Protein AF-A0A943K9J9-F1 (afdb_monomer)

Mean predicted aligned error: 15.75 Å

Structure (mmCIF, N/CA/C/O backbone):
data_AF-A0A943K9J9-F1
#
_entry.id   AF-A0A943K9J9-F1
#
loop_
_atom_site.group_PDB
_atom_site.id
_atom_site.type_symbol
_atom_site.label_atom_id
_atom_site.label_alt_id
_atom_site.label_comp_id
_atom_site.label_asym_id
_atom_site.label_entity_id
_atom_site.label_seq_id
_atom_site.pdbx_PDB_ins_code
_atom_site.Cartn_x
_atom_site.Cartn_y
_atom_site.Cartn_z
_atom_site.occupancy
_atom_site.B_iso_or_equiv
_atom_site.auth_seq_id
_atom_site.auth_comp_id
_atom_site.auth_asym_id
_atom_site.auth_atom_id
_atom_site.pdbx_PDB_model_num
ATOM 1 N N . MET A 1 1 ? 1.179 -3.180 0.879 1.00 75.75 1 MET A N 1
ATOM 2 C CA . MET A 1 1 ? 0.298 -2.468 -0.077 1.00 75.75 1 MET A CA 1
ATOM 3 C C . MET A 1 1 ? 0.636 -0.977 -0.173 1.00 75.75 1 MET A C 1
ATOM 5 O O . MET A 1 1 ? 1.083 -0.549 -1.225 1.00 75.75 1 MET A O 1
ATOM 9 N N . THR A 1 2 ? 0.522 -0.192 0.908 1.00 83.00 2 THR A N 1
ATOM 10 C CA . THR A 1 2 ? 0.756 1.272 0.899 1.00 83.00 2 THR A CA 1
ATOM 11 C C . THR A 1 2 ? 2.079 1.699 0.256 1.00 83.00 2 THR A C 1
ATOM 13 O O . THR A 1 2 ? 2.080 2.611 -0.561 1.00 83.00 2 THR A O 1
ATOM 16 N N . ILE A 1 3 ? 3.178 1.000 0.560 1.00 86.75 3 ILE A N 1
ATOM 17 C CA . ILE A 1 3 ? 4.502 1.283 -0.018 1.00 86.75 3 ILE A CA 1
ATOM 18 C C . ILE A 1 3 ? 4.473 1.179 -1.552 1.00 86.75 3 ILE A C 1
ATOM 20 O O . ILE A 1 3 ? 4.887 2.117 -2.223 1.00 86.75 3 ILE A O 1
ATOM 24 N N . TYR A 1 4 ? 3.936 0.082 -2.103 1.00 89.38 4 TYR A N 1
ATOM 25 C CA . TYR A 1 4 ? 3.861 -0.132 -3.553 1.00 89.38 4 TYR A CA 1
ATOM 26 C C . TYR A 1 4 ? 2.972 0.906 -4.245 1.00 89.38 4 TYR A C 1
ATOM 28 O O . TYR A 1 4 ? 3.375 1.452 -5.261 1.00 89.38 4 TYR A O 1
ATOM 36 N N . ARG A 1 5 ? 1.811 1.262 -3.672 1.00 87.88 5 ARG A N 1
ATOM 37 C CA . ARG A 1 5 ? 0.938 2.292 -4.273 1.00 87.88 5 ARG A CA 1
ATOM 38 C C . ARG A 1 5 ? 1.605 3.653 -4.336 1.00 87.88 5 ARG A C 1
ATOM 40 O O . ARG A 1 5 ? 1.434 4.361 -5.319 1.00 87.88 5 ARG A O 1
ATOM 47 N N . ILE A 1 6 ? 2.323 4.036 -3.280 1.00 89.38 6 ILE A N 1
ATOM 48 C CA . ILE A 1 6 ? 3.032 5.319 -3.251 1.00 89.38 6 ILE A CA 1
ATOM 49 C C . ILE A 1 6 ? 4.174 5.297 -4.260 1.00 89.38 6 ILE A C 1
ATOM 51 O O . ILE A 1 6 ? 4.313 6.254 -5.014 1.00 89.38 6 ILE A O 1
ATOM 55 N N . PHE A 1 7 ? 4.934 4.202 -4.307 1.00 92.69 7 PHE A N 1
ATOM 56 C CA . PHE A 1 7 ? 5.972 3.996 -5.309 1.00 92.69 7 PHE A CA 1
ATOM 57 C C . PHE A 1 7 ? 5.405 4.145 -6.731 1.00 92.69 7 PHE A C 1
ATOM 59 O O . PHE A 1 7 ? 5.846 5.021 -7.469 1.00 92.69 7 PHE A O 1
ATOM 66 N N . ASP A 1 8 ? 4.372 3.377 -7.074 1.00 91.06 8 ASP A N 1
ATOM 67 C CA . ASP A 1 8 ? 3.734 3.385 -8.394 1.00 91.06 8 ASP A CA 1
ATOM 68 C C . ASP A 1 8 ? 3.115 4.752 -8.739 1.00 91.06 8 ASP A C 1
ATOM 70 O O . ASP A 1 8 ? 3.326 5.291 -9.827 1.00 91.06 8 ASP A O 1
ATOM 74 N N . SER A 1 9 ? 2.449 5.399 -7.776 1.00 90.44 9 SER A N 1
ATOM 75 C CA . SER A 1 9 ? 1.909 6.757 -7.951 1.00 90.44 9 SER A CA 1
ATOM 76 C C . SER A 1 9 ? 3.014 7.777 -8.223 1.00 90.44 9 SER A C 1
ATOM 78 O O . SER A 1 9 ? 2.835 8.677 -9.043 1.00 90.44 9 SER A O 1
ATOM 80 N N . PHE A 1 10 ? 4.165 7.644 -7.559 1.00 91.12 10 PHE A N 1
ATOM 81 C CA . PHE A 1 10 ? 5.312 8.525 -7.760 1.00 91.12 10 PHE A CA 1
ATOM 82 C C . PHE A 1 10 ? 5.906 8.350 -9.162 1.00 91.12 10 PHE A C 1
ATOM 84 O O . PHE A 1 10 ? 6.151 9.341 -9.854 1.00 91.12 10 PHE A O 1
ATOM 91 N N . ILE A 1 11 ? 6.084 7.102 -9.611 1.00 92.94 11 ILE A N 1
ATOM 92 C CA . ILE A 1 11 ? 6.565 6.781 -10.964 1.00 92.94 11 ILE A CA 1
ATOM 93 C C . ILE A 1 11 ? 5.574 7.272 -12.028 1.00 92.94 11 ILE A C 1
ATOM 95 O O . ILE A 1 11 ? 5.970 7.917 -13.005 1.00 92.94 11 ILE A O 1
ATOM 99 N N . THR A 1 12 ? 4.278 7.050 -11.817 1.00 91.31 12 THR A N 1
ATOM 100 C CA . THR A 1 12 ? 3.208 7.500 -12.718 1.00 91.31 12 THR A CA 1
ATOM 101 C C . THR A 1 12 ? 3.153 9.023 -12.813 1.00 91.31 12 THR A C 1
ATOM 103 O O . THR A 1 12 ? 3.119 9.581 -13.909 1.00 91.31 12 THR A O 1
ATOM 106 N N . MET A 1 13 ? 3.214 9.729 -11.681 1.00 92.19 13 MET A N 1
ATOM 107 C CA . MET A 1 13 ? 3.242 11.192 -11.669 1.00 92.19 13 MET A CA 1
ATOM 108 C C . MET A 1 13 ? 4.494 11.724 -12.374 1.00 92.19 13 MET A C 1
ATOM 110 O O . MET A 1 13 ? 4.402 12.641 -13.190 1.00 92.19 13 MET A O 1
ATOM 114 N N . TYR A 1 14 ? 5.660 11.129 -12.115 1.00 93.19 14 TYR A N 1
ATOM 115 C CA . TYR A 1 14 ? 6.907 11.530 -12.761 1.00 93.19 14 TYR A CA 1
ATOM 116 C C . TYR A 1 14 ? 6.834 11.371 -14.285 1.00 93.19 14 TYR A C 1
ATOM 118 O O . TYR A 1 14 ? 7.096 12.324 -15.021 1.00 93.19 14 TYR A O 1
ATOM 126 N N . THR A 1 15 ? 6.405 10.206 -14.769 1.00 91.44 15 THR A N 1
ATOM 127 C CA . THR A 1 15 ? 6.255 9.934 -16.211 1.00 91.44 15 THR A CA 1
ATOM 128 C C . THR A 1 15 ? 5.214 10.839 -16.869 1.00 91.44 15 THR A C 1
ATOM 130 O O . THR A 1 15 ? 5.431 11.309 -17.988 1.00 91.44 15 THR A O 1
ATOM 133 N N . TYR A 1 16 ? 4.138 11.185 -16.156 1.00 90.38 16 TYR A N 1
ATOM 134 C CA . TYR A 1 16 ? 3.162 12.173 -16.615 1.00 90.38 16 TYR A CA 1
ATOM 135 C C . TYR A 1 16 ? 3.779 13.570 -16.760 1.00 90.38 16 TYR A C 1
ATOM 137 O O . TYR A 1 16 ? 3.665 14.189 -17.816 1.00 90.38 16 TYR A O 1
ATOM 145 N N . THR A 1 17 ? 4.516 14.047 -15.749 1.00 91.75 17 THR A N 1
ATOM 146 C CA . THR A 1 17 ? 5.180 15.367 -15.806 1.00 91.75 17 THR A CA 1
ATOM 147 C C . THR A 1 17 ? 6.258 15.461 -16.885 1.00 91.75 17 THR A C 1
ATOM 149 O O . THR A 1 17 ? 6.549 16.551 -17.373 1.00 91.75 17 THR A O 1
ATOM 152 N N . LYS A 1 18 ? 6.844 14.328 -17.283 1.00 91.00 18 LYS A N 1
ATOM 153 C CA . LYS A 1 18 ? 7.809 14.239 -18.386 1.00 91.00 18 LYS A CA 1
ATOM 154 C C . LYS A 1 18 ? 7.159 14.051 -19.758 1.00 91.00 18 LYS A C 1
ATOM 156 O O . LYS A 1 18 ? 7.876 13.989 -20.751 1.00 91.00 18 LYS A O 1
ATOM 161 N N . GLY A 1 19 ? 5.829 13.988 -19.831 1.00 85.94 19 GLY A N 1
ATOM 162 C CA . GLY A 1 19 ? 5.096 13.849 -21.088 1.00 85.94 19 GLY A CA 1
ATOM 163 C C . GLY A 1 19 ? 5.251 12.480 -21.754 1.00 85.94 19 GLY A C 1
ATOM 164 O O . GLY A 1 19 ? 4.950 12.359 -22.940 1.00 85.94 19 GLY A O 1
ATOM 165 N N . CYS A 1 20 ? 5.686 11.447 -21.020 1.00 86.94 20 CYS A N 1
ATOM 166 C CA . CYS A 1 20 ? 5.937 10.108 -21.570 1.00 86.94 20 CYS A CA 1
ATOM 167 C C . CYS A 1 20 ? 4.693 9.491 -22.217 1.00 86.94 20 CYS A C 1
ATOM 169 O O . CYS A 1 20 ? 4.796 8.796 -23.221 1.00 86.94 20 CYS A O 1
ATOM 171 N N . TYR A 1 21 ? 3.505 9.786 -21.685 1.00 82.69 21 TYR A N 1
ATOM 172 C CA . TYR A 1 21 ? 2.238 9.306 -22.241 1.00 82.69 21 TYR A CA 1
ATOM 173 C C . TYR A 1 21 ? 1.863 9.967 -23.576 1.00 82.69 21 TYR A C 1
ATOM 175 O O . TYR A 1 21 ? 1.128 9.368 -24.353 1.00 82.69 21 TYR A O 1
ATOM 183 N N . ASN A 1 22 ? 2.393 11.160 -23.870 1.00 82.94 22 ASN A N 1
ATOM 184 C CA . ASN A 1 22 ? 2.172 11.843 -25.149 1.00 82.94 22 ASN A CA 1
ATOM 185 C C . ASN A 1 22 ? 3.160 11.369 -26.222 1.00 82.94 22 ASN A C 1
ATOM 187 O O . ASN A 1 22 ? 2.825 11.337 -27.401 1.00 82.94 22 ASN A O 1
ATOM 191 N N . THR A 1 23 ? 4.387 11.029 -25.820 1.00 81.44 23 THR A N 1
ATOM 192 C CA . THR A 1 23 ? 5.465 10.623 -26.735 1.00 81.44 23 THR A CA 1
ATOM 193 C C . THR A 1 23 ? 5.587 9.109 -26.890 1.00 81.44 23 THR A C 1
ATOM 195 O O . THR A 1 23 ? 6.271 8.643 -27.797 1.00 81.44 23 THR A O 1
ATOM 198 N N . GLY A 1 24 ? 4.982 8.332 -25.987 1.00 81.56 24 GLY A N 1
ATOM 199 C CA . GLY A 1 24 ? 5.174 6.885 -25.900 1.00 81.56 24 GLY A CA 1
ATOM 200 C C . GLY A 1 24 ? 6.587 6.470 -25.470 1.00 81.56 24 GLY A C 1
ATOM 201 O O . GLY A 1 24 ? 6.912 5.282 -25.502 1.00 81.56 24 GLY A O 1
ATOM 202 N N . ASN A 1 25 ? 7.436 7.426 -25.078 1.00 81.31 25 ASN A N 1
ATOM 203 C CA . ASN A 1 25 ? 8.828 7.185 -24.724 1.00 81.31 25 ASN A CA 1
ATOM 204 C C . ASN A 1 25 ? 9.043 7.360 -23.213 1.00 81.31 25 ASN A C 1
ATOM 206 O O . ASN A 1 25 ? 8.880 8.458 -22.672 1.00 81.31 25 ASN A O 1
ATOM 210 N N . PHE A 1 26 ? 9.439 6.276 -22.543 1.00 90.06 26 PHE A N 1
ATOM 211 C CA . PHE A 1 26 ? 9.687 6.233 -21.101 1.00 90.06 26 PHE A CA 1
ATOM 212 C C . PHE A 1 26 ? 11.183 6.119 -20.767 1.00 90.06 26 PHE A C 1
ATOM 214 O O . PHE A 1 26 ? 11.544 5.702 -19.670 1.00 90.06 26 PHE A O 1
ATOM 221 N N . GLU A 1 27 ? 12.071 6.550 -21.669 1.00 89.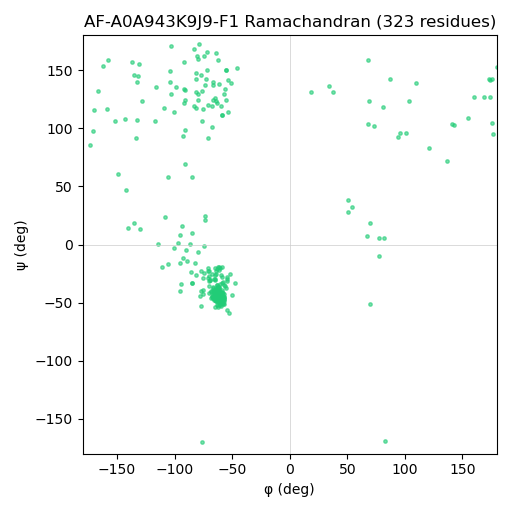31 27 GLU A N 1
ATOM 222 C CA . GLU A 1 27 ? 13.528 6.613 -21.449 1.00 89.31 27 GLU A CA 1
ATOM 223 C C . GLU A 1 27 ? 13.928 7.365 -20.166 1.00 89.31 27 GLU A C 1
ATOM 225 O O . GLU A 1 27 ? 14.953 7.058 -19.571 1.00 89.31 27 GLU A O 1
ATOM 230 N N . VAL A 1 28 ? 13.096 8.286 -19.662 1.00 89.56 28 VAL A N 1
ATOM 231 C CA . VAL A 1 28 ? 13.329 8.989 -18.381 1.00 89.56 28 VAL A CA 1
ATOM 232 C C . VAL A 1 28 ? 13.357 8.069 -17.152 1.00 89.56 28 VAL A C 1
ATOM 234 O O . VAL A 1 28 ? 13.841 8.478 -16.092 1.00 89.56 28 VAL A O 1
ATOM 237 N N . LEU A 1 29 ? 12.803 6.860 -17.273 1.00 92.62 29 LEU A N 1
ATOM 238 C CA . LEU A 1 29 ? 12.867 5.816 -16.251 1.00 92.62 29 LEU A CA 1
ATOM 239 C C . LEU A 1 29 ? 14.194 5.061 -16.296 1.00 92.62 29 LEU A C 1
ATOM 241 O O . LEU A 1 29 ? 14.631 4.523 -15.278 1.00 92.62 29 LEU A O 1
ATOM 245 N N . HIS A 1 30 ? 14.841 5.030 -17.461 1.00 93.44 30 HIS A N 1
ATOM 246 C CA . HIS A 1 30 ? 16.014 4.210 -17.665 1.00 93.44 30 HIS A CA 1
ATOM 247 C C . HIS A 1 30 ? 17.175 4.670 -16.784 1.00 93.44 30 HIS A C 1
ATOM 249 O O . HIS A 1 30 ? 17.544 5.845 -16.781 1.00 93.44 30 HIS A O 1
ATOM 255 N N . ASN A 1 31 ? 17.728 3.734 -16.011 1.00 90.69 31 ASN A N 1
ATOM 256 C CA . ASN A 1 31 ? 18.872 3.949 -15.123 1.00 90.69 31 ASN A CA 1
ATOM 257 C C . ASN A 1 31 ? 18.730 5.167 -14.171 1.00 90.69 31 ASN A C 1
ATOM 259 O O . ASN A 1 31 ? 19.709 5.781 -13.739 1.00 90.69 31 ASN A O 1
ATOM 263 N N . ASN A 1 32 ? 17.495 5.539 -13.813 1.00 93.38 32 ASN A N 1
ATOM 264 C CA . ASN A 1 32 ? 17.222 6.718 -12.993 1.00 93.38 32 ASN A CA 1
ATOM 265 C C . ASN A 1 32 ? 17.199 6.380 -11.494 1.00 93.38 32 ASN A C 1
ATOM 267 O O . ASN A 1 32 ? 16.161 6.411 -10.830 1.00 93.38 32 ASN A O 1
ATOM 271 N N . ALA A 1 33 ? 18.367 6.060 -10.932 1.00 91.75 33 ALA A N 1
ATOM 272 C CA . ALA A 1 33 ? 18.486 5.622 -9.537 1.00 91.75 33 ALA A CA 1
ATOM 273 C C . ALA A 1 33 ? 17.916 6.634 -8.522 1.00 91.75 33 ALA A C 1
ATOM 275 O O . ALA A 1 33 ? 17.331 6.241 -7.513 1.00 91.75 33 ALA A O 1
ATOM 276 N N . LYS A 1 34 ? 18.041 7.941 -8.796 1.00 93.19 34 LYS A N 1
ATOM 277 C CA . LYS A 1 34 ? 17.522 9.006 -7.919 1.00 93.19 34 LYS A CA 1
ATOM 278 C C . LYS A 1 34 ? 15.995 8.982 -7.836 1.00 93.19 34 LYS A C 1
ATOM 280 O O . LYS A 1 34 ? 15.455 9.137 -6.743 1.00 93.19 34 LYS A O 1
ATOM 285 N N . LEU A 1 35 ? 15.317 8.766 -8.967 1.00 94.19 35 LEU A N 1
ATOM 286 C CA . LEU A 1 35 ? 13.860 8.638 -9.027 1.00 94.19 35 LEU A CA 1
ATOM 287 C C . LEU A 1 35 ? 13.379 7.461 -8.175 1.00 94.19 35 LEU A C 1
ATOM 289 O O . LEU A 1 35 ? 12.528 7.640 -7.306 1.00 94.19 35 LEU A O 1
ATOM 293 N N . TYR A 1 36 ? 13.956 6.278 -8.387 1.00 94.19 36 TYR A N 1
ATOM 294 C CA . TYR A 1 36 ? 13.552 5.076 -7.658 1.00 94.19 36 TYR A CA 1
ATOM 295 C C . TYR A 1 36 ? 13.868 5.162 -6.167 1.00 94.19 36 TYR A C 1
ATOM 297 O O . TYR A 1 36 ? 13.030 4.791 -5.347 1.00 94.19 36 TYR A O 1
ATOM 305 N N . ALA A 1 37 ? 15.027 5.715 -5.796 1.00 94.06 37 ALA A N 1
ATOM 306 C CA . ALA A 1 37 ? 15.357 5.959 -4.396 1.00 94.06 37 ALA A CA 1
ATOM 307 C C . ALA A 1 37 ? 14.336 6.901 -3.737 1.00 94.06 37 ALA A C 1
ATOM 309 O O . ALA A 1 37 ? 13.832 6.594 -2.659 1.00 94.06 37 ALA A O 1
ATOM 310 N N . ALA A 1 38 ? 13.967 8.006 -4.395 1.00 93.94 38 ALA A N 1
ATOM 311 C CA . ALA A 1 38 ? 12.948 8.923 -3.886 1.00 93.94 38 ALA A CA 1
ATOM 312 C C . ALA A 1 38 ? 11.563 8.256 -3.763 1.00 93.94 38 ALA A C 1
ATOM 314 O O . ALA A 1 38 ? 10.878 8.434 -2.751 1.00 93.94 38 ALA A O 1
ATOM 315 N N . ALA A 1 39 ? 11.164 7.446 -4.748 1.00 94.44 39 ALA A N 1
ATOM 316 C CA . ALA A 1 39 ? 9.896 6.715 -4.736 1.00 94.44 39 ALA A CA 1
ATOM 317 C C . ALA A 1 39 ? 9.832 5.679 -3.595 1.00 94.44 39 ALA A C 1
ATOM 319 O O . ALA A 1 39 ? 8.843 5.610 -2.866 1.00 94.44 39 ALA A O 1
ATOM 320 N N . VAL A 1 40 ? 10.907 4.914 -3.375 1.00 94.19 40 VAL A N 1
ATOM 321 C CA . VAL A 1 40 ? 10.976 3.935 -2.277 1.00 94.19 40 VAL A CA 1
ATOM 322 C C . VAL A 1 40 ? 11.022 4.631 -0.917 1.00 94.19 40 VAL A C 1
ATOM 324 O O . VAL A 1 40 ? 10.264 4.262 -0.020 1.00 94.19 40 VAL A O 1
ATOM 327 N N . LEU A 1 41 ? 11.860 5.661 -0.756 1.00 93.75 41 LEU A N 1
ATOM 328 C CA . LEU A 1 41 ? 11.987 6.395 0.508 1.00 93.75 41 LEU A CA 1
ATOM 329 C C . LEU A 1 41 ? 10.683 7.093 0.900 1.00 93.75 41 LEU A C 1
ATOM 331 O O . LEU A 1 41 ? 10.304 7.058 2.069 1.00 93.75 41 LEU A O 1
ATOM 335 N N . SER A 1 42 ? 9.967 7.684 -0.061 1.00 91.62 42 SER A N 1
ATOM 336 C CA . SER A 1 42 ? 8.651 8.279 0.199 1.00 91.62 42 SER A CA 1
ATOM 337 C C . SER A 1 42 ? 7.615 7.221 0.588 1.00 91.62 42 SER A C 1
ATOM 339 O O . SER A 1 42 ? 6.912 7.402 1.584 1.00 91.62 42 SER A O 1
ATOM 341 N N . GLY A 1 43 ? 7.568 6.086 -0.117 1.00 91.50 43 GLY A N 1
ATOM 342 C CA . GLY A 1 43 ? 6.677 4.972 0.217 1.00 91.50 43 GLY A CA 1
ATOM 343 C C . GLY A 1 43 ? 6.915 4.411 1.620 1.00 91.50 43 GLY A C 1
ATOM 344 O O . GLY A 1 43 ? 5.968 4.269 2.397 1.00 91.50 43 GLY A O 1
ATOM 345 N N . VAL A 1 44 ? 8.175 4.139 1.970 1.00 92.31 44 VAL A N 1
ATOM 346 C CA . VAL A 1 44 ? 8.568 3.640 3.299 1.00 92.31 44 VAL A CA 1
ATOM 347 C C . VAL A 1 44 ? 8.321 4.693 4.381 1.00 92.31 44 VAL A C 1
ATOM 349 O O . VAL A 1 44 ? 7.782 4.359 5.434 1.00 92.31 44 VAL A O 1
ATOM 352 N N . GLY A 1 45 ? 8.661 5.959 4.125 1.00 92.50 45 GLY A N 1
ATOM 353 C CA . GLY A 1 45 ? 8.488 7.052 5.083 1.00 92.50 45 GLY A CA 1
ATOM 354 C C . GLY A 1 45 ? 7.023 7.296 5.442 1.00 92.50 45 GLY A C 1
ATOM 355 O O . GLY A 1 45 ? 6.673 7.334 6.622 1.00 92.50 45 GLY A O 1
ATOM 356 N N . VAL A 1 46 ? 6.144 7.390 4.439 1.00 92.25 46 VAL A N 1
ATOM 357 C CA . VAL A 1 46 ? 4.699 7.541 4.672 1.00 92.25 46 VAL A CA 1
ATOM 358 C C . VAL A 1 46 ? 4.140 6.315 5.387 1.00 92.25 46 VAL A C 1
ATOM 360 O O . VAL A 1 46 ? 3.396 6.468 6.353 1.00 92.25 46 VAL A O 1
ATOM 363 N N . TRP A 1 47 ? 4.516 5.104 4.966 1.00 91.88 47 TRP A N 1
ATOM 364 C CA . TRP A 1 47 ? 4.081 3.882 5.642 1.00 91.88 47 TRP A CA 1
ATOM 365 C C . TRP A 1 47 ? 4.487 3.872 7.122 1.00 91.88 47 TRP A C 1
ATOM 367 O O . TRP A 1 47 ? 3.628 3.662 7.973 1.00 91.88 47 TRP A O 1
ATOM 377 N N . ALA A 1 48 ? 5.741 4.195 7.444 1.00 92.88 48 ALA A N 1
ATOM 378 C CA . ALA A 1 48 ? 6.223 4.238 8.823 1.00 92.88 48 ALA A CA 1
ATOM 379 C C . ALA A 1 48 ? 5.449 5.251 9.685 1.00 92.88 48 ALA A C 1
ATOM 381 O O . ALA A 1 48 ? 5.068 4.939 10.812 1.00 92.88 48 ALA A O 1
ATOM 382 N N . ILE A 1 49 ? 5.153 6.444 9.152 1.00 94.31 49 ILE A N 1
ATOM 383 C CA . ILE A 1 49 ? 4.339 7.452 9.853 1.00 94.31 49 ILE A CA 1
ATOM 384 C C . ILE A 1 49 ? 2.936 6.905 10.149 1.00 94.31 49 ILE A C 1
ATOM 386 O O . ILE A 1 49 ? 2.434 7.054 11.265 1.00 94.31 49 ILE A O 1
ATOM 390 N N . LEU A 1 50 ? 2.302 6.260 9.169 1.00 93.88 50 LEU A N 1
ATOM 391 C CA . LEU A 1 50 ? 0.966 5.687 9.328 1.00 93.88 50 LEU A CA 1
ATOM 392 C C . LEU A 1 50 ? 0.949 4.532 10.340 1.00 93.88 50 LEU A C 1
ATOM 394 O O . LEU A 1 50 ? 0.030 4.462 11.157 1.00 93.88 50 LEU A O 1
ATOM 398 N N . GLU A 1 51 ? 1.967 3.671 10.335 1.00 92.88 51 GLU A N 1
ATOM 399 C CA . GLU A 1 51 ? 2.122 2.592 11.318 1.00 92.88 51 GLU A CA 1
ATOM 400 C C . GLU A 1 51 ? 2.307 3.138 12.739 1.00 92.88 51 GLU A C 1
ATOM 402 O O . GLU A 1 51 ? 1.701 2.631 13.683 1.00 92.88 51 GLU A O 1
ATOM 407 N N . LEU A 1 52 ? 3.070 4.225 12.904 1.00 94.31 52 LEU A N 1
ATOM 408 C CA . LEU A 1 52 ? 3.213 4.891 14.200 1.00 94.31 52 LEU A CA 1
ATOM 409 C C . LEU A 1 52 ? 1.886 5.488 14.679 1.00 94.31 52 LEU A C 1
ATOM 411 O O . LEU A 1 52 ? 1.505 5.278 15.831 1.00 94.31 52 LEU A O 1
ATOM 415 N N . LEU A 1 53 ? 1.155 6.195 13.811 1.00 95.00 53 LEU A N 1
ATOM 416 C CA . LEU A 1 53 ? -0.168 6.737 14.148 1.00 95.00 53 LEU A CA 1
ATOM 417 C C . LEU A 1 53 ? -1.133 5.627 14.575 1.00 95.00 53 LEU A C 1
ATOM 419 O O . LEU A 1 53 ? -1.802 5.751 15.606 1.00 95.00 53 LEU A O 1
ATOM 423 N N . LEU A 1 54 ? -1.161 4.524 13.824 1.00 94.31 54 LEU A N 1
ATOM 424 C CA . LEU A 1 54 ? -1.970 3.359 14.158 1.00 94.31 54 LEU A CA 1
ATOM 425 C C . LEU A 1 54 ? -1.564 2.765 15.508 1.00 94.31 54 LEU A C 1
ATOM 427 O O . LEU A 1 54 ? -2.426 2.553 16.363 1.00 94.31 54 LEU A O 1
ATOM 431 N N . GLY A 1 55 ? -0.265 2.549 15.719 1.00 92.88 55 GLY A N 1
ATOM 432 C CA . GLY A 1 55 ? 0.269 1.964 16.942 1.00 92.88 55 GLY A CA 1
ATOM 433 C C . GLY A 1 55 ? -0.041 2.801 18.175 1.00 92.88 55 GLY A C 1
ATOM 434 O O . GLY A 1 55 ? -0.601 2.283 19.143 1.00 92.88 55 GLY A O 1
ATOM 435 N N . PHE A 1 56 ? 0.194 4.116 18.124 1.00 94.38 56 PHE A N 1
ATOM 436 C CA . PHE A 1 56 ? -0.183 5.019 19.215 1.00 94.38 56 PHE A CA 1
ATOM 437 C C . PHE A 1 56 ? -1.699 5.056 19.448 1.00 94.38 56 PHE A C 1
ATOM 439 O O . PHE A 1 56 ? -2.146 5.106 20.599 1.00 94.38 56 PHE A O 1
ATOM 446 N N . GLY A 1 57 ? -2.498 5.019 18.377 1.00 92.88 57 GLY A N 1
ATOM 447 C CA . GLY A 1 57 ? -3.955 5.006 18.466 1.00 92.88 57 GLY A CA 1
ATOM 448 C C . GLY A 1 57 ? -4.490 3.756 19.166 1.00 92.88 57 GLY A C 1
ATOM 449 O O . GLY A 1 57 ? -5.222 3.862 20.155 1.00 92.88 57 GLY A O 1
ATOM 450 N N . LEU A 1 58 ? -4.066 2.577 18.709 1.00 92.88 58 LEU A N 1
ATOM 451 C CA . LEU A 1 58 ? -4.459 1.289 19.282 1.00 92.88 58 LEU A CA 1
ATOM 452 C C . LEU A 1 58 ? -3.915 1.096 20.702 1.00 92.88 58 LEU A C 1
ATOM 454 O O . LEU A 1 58 ? -4.642 0.608 21.566 1.00 92.88 58 LEU A O 1
ATOM 458 N N . TYR A 1 59 ? -2.681 1.527 20.983 1.00 92.38 59 TYR A N 1
ATOM 459 C CA . TYR A 1 59 ? -2.087 1.440 22.320 1.00 92.38 59 TYR A CA 1
ATOM 460 C C . TYR A 1 59 ? -2.918 2.196 23.367 1.00 92.38 59 TYR A C 1
ATOM 462 O O . TYR A 1 59 ? -3.221 1.673 24.445 1.00 92.38 59 TYR A O 1
ATOM 470 N N . ALA A 1 60 ? -3.341 3.422 23.047 1.00 90.56 60 ALA A N 1
ATOM 471 C CA . ALA A 1 60 ? -4.173 4.225 23.940 1.00 90.56 60 ALA A CA 1
ATOM 472 C C . ALA A 1 60 ? -5.581 3.629 24.134 1.00 90.56 60 ALA A C 1
ATOM 474 O O . ALA A 1 60 ? -6.114 3.666 25.247 1.00 90.56 60 ALA A O 1
ATOM 475 N N . MET A 1 61 ? -6.167 3.040 23.086 1.00 90.06 61 MET A N 1
ATOM 476 C CA . MET A 1 61 ? -7.446 2.322 23.176 1.00 90.06 61 MET A CA 1
ATOM 477 C C . MET A 1 61 ? -7.340 1.068 24.052 1.00 90.06 61 MET A C 1
ATOM 479 O O . MET A 1 61 ? -8.200 0.834 24.904 1.00 90.06 61 MET A O 1
ATOM 483 N N . ALA A 1 62 ? -6.263 0.300 23.893 1.00 87.50 62 ALA A N 1
ATOM 484 C CA . ALA A 1 62 ? -5.986 -0.900 24.673 1.00 87.50 62 ALA A CA 1
ATOM 485 C C . ALA A 1 62 ? -5.745 -0.613 26.153 1.00 87.50 62 ALA A C 1
ATOM 487 O O . ALA A 1 62 ? -6.249 -1.342 27.011 1.00 87.50 62 ALA A O 1
ATOM 488 N N . LYS A 1 63 ? -5.038 0.482 26.467 1.00 87.19 63 LYS A N 1
ATOM 489 C CA . LYS A 1 63 ? -4.816 0.925 27.851 1.00 87.19 63 LYS A CA 1
ATOM 490 C C . LYS A 1 63 ? -6.132 1.117 28.607 1.00 87.19 63 LYS A C 1
ATOM 492 O O . LYS A 1 63 ? -6.211 0.768 29.777 1.00 87.19 63 LYS A O 1
ATOM 497 N N . LYS A 1 64 ? -7.170 1.623 27.940 1.00 84.81 64 LYS A N 1
ATOM 498 C CA . LYS A 1 64 ? -8.494 1.860 28.545 1.00 84.81 64 LYS A CA 1
ATOM 499 C C . LYS A 1 64 ? -9.332 0.604 28.720 1.00 84.81 64 LYS A C 1
ATOM 501 O O . LYS A 1 64 ? -10.240 0.598 29.539 1.00 84.81 64 LYS A O 1
ATOM 506 N N . ARG A 1 65 ? -9.046 -0.435 27.938 1.00 81.56 65 ARG A N 1
ATOM 507 C CA . ARG A 1 65 ? -9.703 -1.741 28.034 1.00 81.56 65 ARG A CA 1
ATOM 508 C C . ARG A 1 65 ? -8.921 -2.741 28.889 1.00 81.56 65 ARG A C 1
ATOM 510 O O . ARG A 1 65 ? -9.283 -3.906 28.908 1.00 81.56 65 ARG A O 1
ATOM 517 N N . ASN A 1 66 ? -7.863 -2.297 29.574 1.00 82.81 66 ASN A N 1
ATOM 518 C CA . ASN A 1 66 ? -7.006 -3.131 30.418 1.00 82.81 66 ASN A CA 1
ATOM 519 C C . ASN A 1 66 ? -6.423 -4.372 29.716 1.00 82.81 66 ASN A C 1
ATOM 521 O O . ASN A 1 66 ? -6.157 -5.375 30.361 1.00 82.81 66 ASN A O 1
ATOM 525 N N . PHE A 1 67 ? -6.148 -4.296 28.409 1.00 82.50 67 PHE A N 1
ATOM 526 C CA . PHE A 1 67 ? -5.418 -5.368 27.720 1.00 82.50 67 PHE A CA 1
ATOM 527 C C . PHE A 1 67 ? -3.976 -5.435 28.243 1.00 82.50 67 PHE A C 1
ATOM 529 O O . PHE A 1 67 ? -3.359 -4.386 28.436 1.00 82.50 67 PHE A O 1
ATOM 536 N N . GLU A 1 68 ? -3.421 -6.630 28.441 1.00 76.06 68 GLU A N 1
ATOM 537 C CA . GLU A 1 68 ? -2.065 -6.815 28.988 1.00 76.06 68 GLU A CA 1
ATOM 538 C C . GLU A 1 68 ? -0.969 -6.545 27.943 1.00 76.06 68 GLU A C 1
ATOM 540 O O . GLU A 1 68 ? -0.104 -5.688 28.132 1.00 76.06 68 GLU A O 1
ATOM 545 N N . LYS A 1 69 ? -1.044 -7.194 26.774 1.00 84.06 69 LYS A N 1
ATOM 546 C CA . LYS A 1 69 ? -0.023 -7.124 25.706 1.00 84.06 69 LYS A CA 1
ATOM 547 C C . LYS A 1 69 ? -0.219 -5.907 24.778 1.00 84.06 69 LYS A C 1
ATOM 549 O O . LYS A 1 69 ? -0.405 -6.039 23.571 1.00 84.06 69 LYS A O 1
ATOM 554 N N . ARG A 1 70 ? -0.205 -4.692 25.344 1.00 85.94 70 ARG A N 1
ATOM 555 C CA . ARG A 1 70 ? -0.503 -3.421 24.627 1.00 85.94 70 ARG A CA 1
ATOM 556 C C . ARG A 1 70 ? 0.519 -3.059 23.551 1.00 85.94 70 ARG A C 1
ATOM 558 O O . ARG A 1 70 ? 0.173 -2.418 22.564 1.00 85.94 70 ARG A O 1
ATOM 565 N N . TYR A 1 71 ? 1.772 -3.464 23.740 1.00 86.50 71 TYR A N 1
ATOM 566 C CA . TYR A 1 71 ? 2.875 -3.163 22.824 1.00 86.50 71 TYR A CA 1
ATOM 567 C C . TYR A 1 71 ? 2.700 -3.808 21.438 1.00 86.50 71 TYR A C 1
ATOM 569 O O . TYR A 1 71 ? 3.265 -3.310 20.468 1.00 86.50 71 TYR A O 1
ATOM 577 N N . MET A 1 72 ? 1.861 -4.849 21.315 1.00 87.19 72 MET A N 1
ATOM 578 C CA . MET A 1 72 ? 1.534 -5.492 20.032 1.00 87.19 72 MET A CA 1
ATOM 579 C C . MET A 1 72 ? 0.917 -4.521 19.013 1.00 87.19 72 MET A C 1
ATOM 581 O O . MET A 1 72 ? 0.973 -4.778 17.815 1.00 87.19 72 MET A O 1
ATOM 585 N N . ALA A 1 73 ? 0.379 -3.385 19.469 1.00 89.19 73 ALA A N 1
ATOM 586 C CA . ALA A 1 73 ? -0.102 -2.307 18.613 1.00 89.19 73 ALA A CA 1
ATOM 587 C C . ALA A 1 73 ? 0.983 -1.698 17.700 1.00 89.19 73 ALA A C 1
ATOM 589 O O . ALA A 1 73 ? 0.644 -1.162 16.650 1.00 89.19 73 ALA A O 1
ATOM 590 N N . PHE A 1 74 ? 2.264 -1.764 18.077 1.00 90.50 74 PHE A N 1
ATOM 591 C CA . PHE A 1 74 ? 3.368 -1.173 17.305 1.00 90.50 74 PHE A CA 1
ATOM 592 C C . PHE A 1 74 ? 4.029 -2.140 16.328 1.00 90.50 74 PHE A C 1
ATOM 594 O O . PHE A 1 74 ? 4.834 -1.713 15.507 1.00 90.50 74 PHE A O 1
ATOM 601 N N . ILE A 1 75 ? 3.722 -3.433 16.424 1.00 90.12 75 ILE A N 1
ATOM 602 C CA . ILE A 1 75 ? 4.296 -4.435 15.535 1.00 90.12 75 ILE A CA 1
ATOM 603 C C . ILE A 1 75 ? 3.492 -4.386 14.230 1.00 90.12 75 ILE A C 1
ATOM 605 O O . ILE A 1 75 ? 2.285 -4.663 14.266 1.00 90.12 75 ILE A O 1
ATOM 609 N N . PRO A 1 76 ? 4.114 -4.040 13.085 1.00 86.56 76 PRO A N 1
ATOM 610 C CA . PRO A 1 76 ? 3.412 -4.030 11.810 1.00 86.56 76 PRO A CA 1
ATOM 611 C C . PRO A 1 76 ? 2.765 -5.385 11.532 1.00 86.56 76 PRO A C 1
ATOM 613 O O . PRO A 1 76 ? 3.264 -6.421 11.978 1.00 86.56 76 PRO A O 1
ATOM 616 N N . PHE A 1 77 ? 1.652 -5.382 10.799 1.00 87.81 77 PHE A N 1
ATOM 617 C CA . PHE A 1 77 ? 0.803 -6.552 10.523 1.00 87.81 77 PHE A CA 1
ATOM 618 C C . PHE A 1 77 ? 0.035 -7.058 11.759 1.00 87.81 77 PHE A C 1
ATOM 620 O O . PHE A 1 77 ? -1.189 -7.203 11.721 1.00 87.81 77 PHE A O 1
ATOM 627 N N . VAL A 1 78 ? 0.724 -7.283 12.881 1.00 87.56 78 VAL A N 1
ATOM 628 C CA . VAL A 1 78 ? 0.124 -7.741 14.148 1.00 87.56 78 VAL A CA 1
ATOM 629 C C . VAL A 1 78 ? -0.831 -6.693 14.718 1.00 87.56 78 VAL A C 1
ATOM 631 O O . VAL A 1 78 ? -1.848 -7.029 15.326 1.00 87.56 78 VAL A O 1
ATOM 634 N N . ASN A 1 79 ? -0.567 -5.416 14.473 1.00 88.69 79 ASN A N 1
ATOM 635 C CA . ASN A 1 79 ? -1.461 -4.333 14.854 1.00 88.69 79 ASN A CA 1
ATOM 636 C C . ASN A 1 79 ? -2.868 -4.435 14.234 1.00 88.69 79 ASN A C 1
ATOM 638 O O . ASN A 1 79 ? -3.831 -4.022 14.877 1.00 88.69 79 ASN A O 1
ATOM 642 N N . MET A 1 80 ? -3.030 -5.059 13.062 1.00 88.06 80 MET A N 1
ATOM 643 C CA . MET A 1 80 ? -4.343 -5.305 12.450 1.00 88.06 80 MET A CA 1
ATOM 644 C C . MET A 1 80 ? -5.095 -6.446 13.131 1.00 88.06 80 MET A C 1
ATOM 646 O O . MET A 1 80 ? -6.298 -6.333 13.385 1.00 88.06 80 MET A O 1
ATOM 650 N N . LEU A 1 81 ? -4.387 -7.513 13.513 1.00 85.50 81 LEU A N 1
ATOM 651 C CA . LEU A 1 81 ? -4.936 -8.547 14.393 1.00 85.50 81 LEU A CA 1
ATOM 652 C C . LEU A 1 81 ? -5.414 -7.920 15.709 1.00 85.50 81 LEU A C 1
ATOM 654 O O . LEU A 1 81 ? -6.514 -8.202 16.189 1.00 85.50 81 LEU A O 1
ATOM 658 N N . TYR A 1 82 ? -4.586 -7.042 16.270 1.00 84.75 82 TYR A N 1
ATOM 659 C CA . TYR A 1 82 ? -4.857 -6.358 17.524 1.00 84.75 82 TYR A CA 1
ATOM 660 C C . TYR A 1 82 ? -6.049 -5.397 17.422 1.00 84.75 82 TYR A C 1
ATOM 662 O O . TYR A 1 82 ? -6.910 -5.395 18.301 1.00 84.75 82 TYR A O 1
ATOM 670 N N . ALA A 1 83 ? -6.164 -4.652 16.319 1.00 85.25 83 ALA A N 1
ATOM 671 C CA . ALA A 1 83 ? -7.328 -3.824 16.008 1.00 85.25 83 ALA A CA 1
ATOM 672 C C . ALA A 1 83 ? -8.614 -4.659 15.924 1.00 85.25 83 ALA A C 1
ATOM 674 O O . ALA A 1 83 ? -9.631 -4.270 16.496 1.00 85.25 83 ALA A O 1
ATOM 675 N N . GLY A 1 84 ? -8.560 -5.835 15.288 1.00 82.44 84 GLY A N 1
ATOM 676 C CA . GLY A 1 84 ? -9.681 -6.778 15.248 1.00 82.44 84 GLY A CA 1
ATOM 677 C C . GLY A 1 84 ? -10.093 -7.276 16.636 1.00 82.44 84 GLY A C 1
ATOM 678 O O . GLY A 1 84 ? -11.279 -7.302 16.952 1.00 82.44 84 GLY A O 1
ATOM 679 N N . ARG A 1 85 ? -9.128 -7.596 17.509 1.00 81.50 85 ARG A N 1
ATOM 680 C CA . ARG A 1 85 ? -9.413 -7.980 18.906 1.00 81.50 85 ARG A CA 1
ATOM 681 C C . ARG A 1 85 ? -10.021 -6.829 19.712 1.00 81.50 85 ARG A C 1
ATOM 683 O O . ARG A 1 85 ? -10.963 -7.045 20.468 1.00 81.50 85 ARG A O 1
ATOM 690 N N . LEU A 1 86 ? -9.524 -5.605 19.526 1.00 81.06 86 LEU A N 1
ATOM 691 C CA . LEU A 1 86 ? -10.082 -4.404 20.156 1.00 81.06 86 LEU A CA 1
ATOM 692 C C . LEU A 1 86 ? -11.479 -4.054 19.634 1.00 81.06 86 LEU A C 1
ATOM 694 O O . LEU A 1 86 ? -12.236 -3.414 20.357 1.00 81.06 86 LEU A O 1
ATOM 698 N N . ALA A 1 87 ? -11.834 -4.463 18.419 1.00 75.50 87 ALA A N 1
ATOM 699 C CA . ALA A 1 87 ? -13.156 -4.234 17.850 1.00 75.50 87 ALA A CA 1
ATOM 700 C C . ALA A 1 87 ? -14.250 -5.142 18.451 1.00 75.50 87 ALA A C 1
ATOM 702 O O . ALA A 1 87 ? -15.412 -4.744 18.473 1.00 75.50 87 ALA A O 1
ATOM 703 N N . GLY A 1 88 ? -13.887 -6.312 18.993 1.00 68.81 88 GLY A N 1
ATOM 704 C CA . GLY A 1 88 ? -14.831 -7.295 19.541 1.00 68.81 88 GLY A CA 1
ATOM 705 C C . GLY A 1 88 ? -15.464 -8.204 18.477 1.00 68.81 88 GLY A C 1
ATOM 706 O O . GLY A 1 88 ? -15.015 -8.246 17.332 1.00 68.81 88 GLY A O 1
ATOM 707 N N . GLU A 1 89 ? -16.494 -8.973 18.854 1.00 62.84 89 GLU A N 1
ATOM 708 C CA . GLU A 1 89 ? -17.158 -9.906 17.932 1.00 62.84 89 GLU A CA 1
ATOM 709 C C . GLU A 1 89 ? -17.894 -9.157 16.811 1.00 62.84 89 GLU A C 1
ATOM 711 O O . GLU A 1 89 ? -18.776 -8.333 17.057 1.00 62.84 89 GLU A O 1
ATOM 716 N N . THR A 1 90 ? -17.566 -9.490 15.561 1.00 58.25 90 THR A N 1
ATOM 717 C CA . THR A 1 90 ? -18.277 -8.983 14.381 1.00 58.25 90 THR A CA 1
ATOM 718 C C . THR A 1 90 ? -19.202 -10.055 13.832 1.00 58.25 90 THR A C 1
ATOM 720 O O . THR A 1 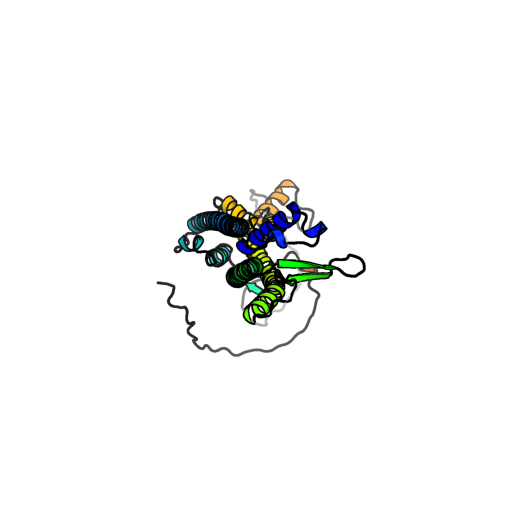90 ? -18.783 -11.194 13.639 1.00 58.25 90 THR A O 1
ATOM 723 N N . ARG A 1 91 ? -20.475 -9.719 13.601 1.00 55.47 91 ARG A N 1
ATOM 724 C CA . ARG A 1 91 ? -21.410 -10.591 12.876 1.00 55.47 91 ARG A CA 1
ATOM 725 C C . ARG A 1 91 ? -21.359 -10.216 11.397 1.00 55.47 91 ARG A C 1
ATOM 727 O O . ARG A 1 91 ? -21.610 -9.061 11.061 1.00 55.47 91 ARG A O 1
ATOM 734 N N . LEU A 1 92 ? -21.033 -11.176 10.539 1.00 48.03 92 LEU A N 1
ATOM 735 C CA . LEU A 1 92 ? -21.007 -11.036 9.084 1.00 48.03 92 LEU A CA 1
ATOM 736 C C . LEU A 1 92 ? -21.829 -12.155 8.469 1.00 48.03 92 LEU A C 1
ATOM 738 O O . LEU A 1 92 ? -21.558 -13.318 8.744 1.00 48.03 92 LEU A O 1
ATOM 742 N N . PHE A 1 93 ? -22.837 -11.806 7.667 1.00 44.69 93 PHE A N 1
ATOM 743 C CA . PHE A 1 93 ? -23.743 -12.782 7.045 1.00 44.69 93 PHE A CA 1
ATOM 744 C C . PHE A 1 93 ? -24.342 -13.788 8.050 1.00 44.69 93 PHE A C 1
ATOM 746 O O . PHE A 1 93 ? -24.438 -14.977 7.776 1.00 44.69 93 PHE A O 1
ATOM 753 N N . GLY A 1 94 ? -24.677 -13.329 9.262 1.00 51.38 94 GLY A N 1
ATOM 754 C CA . GLY A 1 94 ? -25.172 -14.190 10.346 1.00 51.38 94 GLY A CA 1
ATOM 755 C C . GLY A 1 94 ? -24.095 -15.013 11.071 1.00 51.38 94 GLY A C 1
ATOM 756 O O . GLY A 1 94 ? -24.364 -15.554 12.142 1.00 51.38 94 GLY A O 1
ATOM 757 N N . GLN A 1 95 ? -22.856 -15.053 10.572 1.00 51.47 95 GLN A N 1
ATOM 758 C CA . GLN A 1 95 ? -21.753 -15.804 11.167 1.00 51.47 95 GLN A CA 1
ATOM 759 C C . GLN A 1 95 ? -20.846 -14.895 12.014 1.00 51.47 95 GLN A C 1
ATOM 761 O O . GLN A 1 95 ? -20.491 -13.777 11.634 1.00 51.47 95 GLN A O 1
ATOM 766 N N . ARG A 1 96 ? -20.468 -15.361 13.210 1.00 58.81 96 ARG A N 1
ATOM 767 C CA . ARG A 1 96 ? -19.570 -14.621 14.109 1.00 58.81 96 ARG A CA 1
ATOM 768 C C . ARG A 1 96 ? -18.130 -14.735 13.611 1.00 58.81 96 ARG A C 1
ATOM 770 O O . ARG A 1 96 ? -17.492 -15.770 13.781 1.00 58.81 96 ARG A O 1
ATOM 777 N N . MET A 1 97 ? -17.593 -13.659 13.047 1.00 58.84 97 MET A N 1
ATOM 778 C CA . MET A 1 97 ? -16.174 -13.545 12.728 1.00 58.84 97 MET A CA 1
ATOM 779 C C . MET A 1 97 ? -15.437 -12.926 13.915 1.00 58.84 97 MET A C 1
ATOM 781 O O . MET A 1 97 ? -15.418 -11.708 14.104 1.00 58.84 97 MET A O 1
ATOM 785 N N . LYS A 1 98 ? -14.817 -13.787 14.729 1.00 56.19 98 LYS A N 1
ATOM 786 C CA . LYS A 1 98 ? -14.046 -13.367 15.910 1.00 56.19 98 LYS A CA 1
ATOM 787 C C . LYS A 1 98 ? -12.720 -12.677 15.549 1.00 56.19 98 LYS A C 1
ATOM 789 O O . LYS A 1 98 ? -12.186 -11.934 16.367 1.00 56.19 98 LYS A O 1
ATOM 794 N N . HIS A 1 99 ? -12.193 -12.877 14.332 1.00 68.88 99 HIS A N 1
ATOM 795 C CA . HIS A 1 99 ? -10.829 -12.462 13.968 1.00 68.88 99 HIS A CA 1
ATOM 796 C C . HIS A 1 99 ? -10.674 -11.912 12.533 1.00 68.88 99 HIS A C 1
ATOM 798 O O . HIS A 1 99 ? -9.732 -12.272 11.832 1.00 68.88 99 HIS A O 1
ATOM 804 N N . ALA A 1 100 ? -11.551 -11.001 12.085 1.00 76.62 100 ALA A N 1
ATOM 805 C CA . ALA A 1 100 ? -11.435 -10.372 10.753 1.00 76.62 100 ALA A CA 1
ATOM 806 C C . ALA A 1 100 ? -10.057 -9.710 10.499 1.00 76.62 100 ALA A C 1
ATOM 808 O O . ALA A 1 100 ? -9.543 -9.747 9.382 1.00 76.62 100 ALA A O 1
ATOM 809 N N . GLY A 1 101 ? -9.410 -9.200 11.555 1.00 81.88 101 GLY A N 1
ATOM 810 C CA . GLY A 1 101 ? -8.063 -8.621 11.492 1.00 81.88 101 GLY A CA 1
ATOM 811 C C . GLY A 1 101 ? -6.954 -9.590 11.052 1.00 81.88 101 GLY A C 1
ATOM 812 O O . GLY A 1 101 ? -5.939 -9.133 10.532 1.00 81.88 101 GLY A O 1
ATOM 813 N N . VAL A 1 102 ? -7.141 -10.913 11.187 1.00 86.50 102 VAL A N 1
ATOM 814 C CA . VAL A 1 102 ? -6.183 -11.925 10.684 1.00 86.50 102 VAL A CA 1
ATOM 815 C C . VAL A 1 102 ? -6.091 -11.867 9.163 1.00 86.50 102 VAL A C 1
ATOM 817 O O . VAL A 1 102 ? -4.999 -11.914 8.605 1.00 86.50 102 VAL A O 1
ATOM 820 N N . PHE A 1 103 ? -7.228 -11.729 8.484 1.00 88.38 103 PHE A N 1
ATOM 821 C CA . PHE A 1 103 ? -7.257 -11.669 7.025 1.00 88.38 103 PHE A CA 1
ATOM 822 C C . PHE A 1 103 ? -6.655 -10.362 6.507 1.00 88.38 103 PHE A C 1
ATOM 824 O O . PHE A 1 103 ? -5.935 -10.373 5.511 1.00 88.38 103 PHE A O 1
ATOM 831 N N . VAL A 1 104 ? -6.868 -9.253 7.226 1.00 90.06 104 VAL A N 1
ATOM 832 C CA . VAL A 1 104 ? -6.197 -7.974 6.937 1.00 90.06 104 VAL A CA 1
ATOM 833 C C . VAL A 1 104 ? -4.680 -8.129 7.055 1.00 90.06 104 VAL A C 1
ATOM 835 O O . VAL A 1 104 ? -3.953 -7.736 6.144 1.00 90.06 104 VAL A O 1
ATOM 838 N N . MET A 1 105 ? -4.205 -8.747 8.141 1.00 91.19 105 MET A N 1
ATOM 839 C CA . MET A 1 105 ? -2.786 -9.034 8.366 1.00 91.19 105 MET A CA 1
ATOM 840 C C . MET A 1 105 ? -2.198 -9.897 7.240 1.00 91.19 105 MET A C 1
ATOM 842 O O . MET A 1 105 ? -1.180 -9.534 6.653 1.00 91.19 105 MET A O 1
ATOM 846 N N . ALA A 1 106 ? -2.854 -11.010 6.899 1.00 91.50 106 ALA A N 1
ATOM 847 C CA . ALA A 1 106 ? -2.406 -11.910 5.837 1.00 91.50 106 ALA A CA 1
ATOM 848 C C . ALA A 1 106 ? -2.324 -11.194 4.478 1.00 91.50 106 ALA A C 1
ATOM 850 O O . ALA A 1 106 ? -1.303 -11.278 3.794 1.00 91.50 106 ALA A O 1
ATOM 851 N N . ALA A 1 107 ? -3.353 -10.418 4.117 1.00 91.94 107 ALA A N 1
ATOM 852 C CA . ALA A 1 107 ? -3.361 -9.640 2.881 1.00 91.94 107 ALA A CA 1
ATOM 853 C C . ALA A 1 107 ? -2.238 -8.588 2.851 1.00 91.94 107 ALA A C 1
ATOM 855 O O . ALA A 1 107 ? -1.605 -8.390 1.814 1.00 91.94 107 ALA A O 1
ATOM 856 N N . GLN A 1 108 ? -1.932 -7.941 3.982 1.00 91.06 108 GLN A N 1
ATOM 857 C CA . GLN A 1 108 ? -0.813 -6.998 4.062 1.00 91.06 108 GLN A CA 1
ATOM 858 C C . GLN A 1 108 ? 0.543 -7.674 3.860 1.00 91.06 108 GLN A C 1
ATOM 860 O O . GLN A 1 108 ? 1.366 -7.123 3.128 1.00 91.06 108 GLN A O 1
ATOM 865 N N . ILE A 1 109 ? 0.766 -8.842 4.470 1.00 92.38 109 ILE A N 1
ATOM 866 C CA . ILE A 1 109 ? 2.011 -9.608 4.312 1.00 92.38 109 ILE A CA 1
ATOM 867 C C . ILE A 1 109 ? 2.203 -9.978 2.841 1.00 92.38 109 ILE A C 1
ATOM 869 O O . ILE A 1 109 ? 3.238 -9.653 2.259 1.00 92.38 109 ILE A O 1
ATOM 873 N N . ILE A 1 110 ? 1.180 -10.564 2.209 1.00 93.31 110 ILE A N 1
ATOM 874 C CA . ILE A 1 110 ? 1.221 -10.915 0.782 1.00 93.31 110 ILE A CA 1
ATOM 875 C C . ILE A 1 110 ? 1.496 -9.665 -0.061 1.00 93.31 110 ILE A C 1
ATOM 877 O O . ILE A 1 110 ? 2.378 -9.676 -0.915 1.00 93.31 110 ILE A O 1
ATOM 881 N N . ALA A 1 111 ? 0.811 -8.552 0.216 1.00 91.94 111 ALA A N 1
ATOM 882 C CA . ALA A 1 111 ? 1.013 -7.309 -0.520 1.00 91.94 111 ALA A CA 1
ATOM 883 C C . ALA A 1 111 ? 2.417 -6.709 -0.342 1.00 91.94 111 ALA A C 1
ATOM 885 O O . ALA A 1 111 ? 2.878 -5.989 -1.225 1.00 91.94 111 ALA A O 1
ATOM 886 N N . VAL A 1 112 ? 3.081 -6.925 0.797 1.00 91.94 112 VAL A N 1
ATOM 887 C CA . VAL A 1 112 ? 4.469 -6.482 1.011 1.00 91.94 112 VAL A CA 1
ATOM 888 C C . VAL A 1 112 ? 5.443 -7.381 0.260 1.00 91.94 112 VAL A C 1
ATOM 890 O O . VAL A 1 112 ? 6.343 -6.857 -0.385 1.00 91.94 112 VAL A O 1
ATOM 893 N N . LEU A 1 113 ? 5.241 -8.700 0.279 1.00 93.69 113 LEU A N 1
ATOM 894 C CA . LEU A 1 113 ? 6.096 -9.643 -0.445 1.00 93.69 113 LEU A CA 1
ATOM 895 C C . LEU A 1 113 ? 5.995 -9.440 -1.961 1.00 93.69 113 LEU A C 1
ATOM 897 O O . LEU A 1 113 ? 7.003 -9.193 -2.622 1.00 93.69 113 LEU A O 1
ATOM 901 N N . VAL A 1 114 ? 4.772 -9.465 -2.498 1.00 95.25 114 VAL A N 1
ATOM 902 C CA . VAL A 1 114 ? 4.520 -9.280 -3.934 1.00 95.25 114 VAL A CA 1
ATOM 903 C C . VAL A 1 114 ? 4.901 -7.861 -4.353 1.00 95.25 114 VAL A C 1
ATOM 905 O O . VAL A 1 114 ? 5.632 -7.682 -5.322 1.00 95.25 114 VAL A O 1
ATOM 908 N N . GLY A 1 115 ? 4.475 -6.838 -3.607 1.00 94.31 115 GLY A N 1
ATOM 909 C CA . GLY A 1 115 ? 4.787 -5.443 -3.930 1.00 94.31 115 GLY A CA 1
ATOM 910 C C . GLY A 1 115 ? 6.285 -5.141 -3.856 1.00 94.31 115 GLY A C 1
ATOM 911 O O . GLY A 1 115 ? 6.825 -4.511 -4.757 1.00 94.31 115 GLY A O 1
ATOM 912 N N . GLY A 1 116 ? 6.978 -5.641 -2.83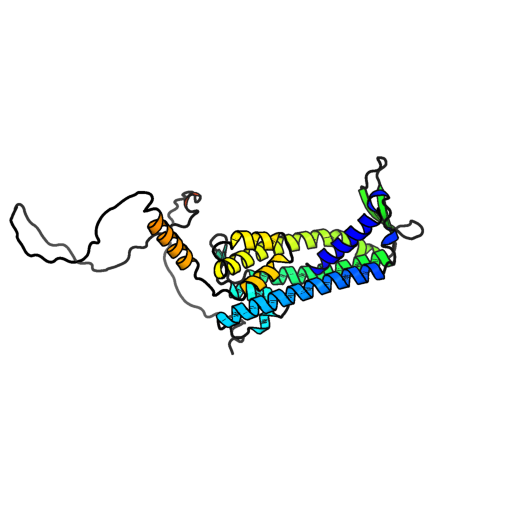0 1.00 94.19 116 GLY A N 1
ATOM 913 C CA . GLY A 1 116 ? 8.423 -5.471 -2.672 1.00 94.19 116 GLY A CA 1
ATOM 914 C C . GLY A 1 116 ? 9.216 -6.129 -3.798 1.00 94.19 116 GLY A C 1
ATOM 915 O O . GLY A 1 116 ? 10.110 -5.501 -4.366 1.00 94.19 116 GLY A O 1
ATOM 916 N N . PHE A 1 117 ? 8.850 -7.354 -4.186 1.00 95.94 117 PHE A N 1
ATOM 917 C CA . PHE A 1 117 ? 9.487 -8.010 -5.328 1.00 95.94 117 PHE A CA 1
ATOM 918 C C . PHE A 1 117 ? 9.132 -7.335 -6.663 1.00 95.94 117 PHE A C 1
ATOM 920 O O . PHE A 1 117 ? 9.972 -7.278 -7.555 1.00 95.94 117 PHE A O 1
ATOM 927 N N . THR A 1 118 ? 7.939 -6.744 -6.788 1.00 95.56 118 THR A N 1
ATOM 928 C CA . THR A 1 118 ? 7.552 -5.949 -7.971 1.00 95.56 118 THR A CA 1
ATOM 929 C C . THR A 1 118 ? 8.410 -4.698 -8.110 1.00 95.56 118 THR A C 1
ATOM 931 O O . THR A 1 118 ? 8.947 -4.463 -9.187 1.00 95.56 118 THR A O 1
ATOM 934 N N . ILE A 1 119 ? 8.645 -3.960 -7.018 1.00 95.12 119 ILE A N 1
ATOM 935 C CA . ILE A 1 119 ? 9.576 -2.819 -7.013 1.00 95.12 119 ILE A CA 1
ATOM 936 C C . ILE A 1 119 ? 10.966 -3.271 -7.465 1.00 95.12 119 ILE A C 1
ATOM 938 O O . ILE A 1 119 ? 11.564 -2.651 -8.339 1.00 95.12 119 ILE A O 1
ATOM 942 N N . PHE A 1 120 ? 11.475 -4.369 -6.900 1.00 95.56 120 PHE A N 1
ATOM 943 C CA . PHE A 1 120 ? 12.765 -4.925 -7.306 1.00 95.56 120 PHE A CA 1
ATOM 944 C C . PHE A 1 120 ? 12.803 -5.265 -8.805 1.00 95.56 120 PHE A C 1
ATOM 946 O O . PHE A 1 120 ? 13.756 -4.891 -9.493 1.00 95.56 120 PHE A O 1
ATOM 953 N N . ALA A 1 121 ? 11.771 -5.939 -9.317 1.00 95.75 121 ALA A N 1
ATOM 954 C CA . ALA A 1 121 ? 11.673 -6.333 -10.716 1.00 95.75 121 ALA A CA 1
ATOM 955 C C . ALA A 1 121 ? 11.629 -5.114 -11.649 1.00 95.75 121 ALA A C 1
ATOM 957 O O . ALA A 1 121 ? 12.406 -5.049 -12.599 1.00 95.75 121 ALA A O 1
ATOM 958 N N . GLU A 1 122 ? 10.787 -4.123 -11.352 1.00 93.44 122 GLU A N 1
ATOM 959 C CA . GLU A 1 122 ? 10.663 -2.896 -12.143 1.00 93.44 122 GLU A CA 1
ATOM 960 C C . GLU A 1 122 ? 11.950 -2.068 -12.127 1.00 93.44 122 GLU A C 1
ATOM 962 O O . GLU A 1 122 ? 12.399 -1.618 -13.180 1.00 93.44 122 GLU A O 1
ATOM 967 N N . VAL A 1 123 ? 12.576 -1.881 -10.961 1.00 94.88 123 VAL A N 1
ATOM 968 C CA . VAL A 1 123 ? 13.853 -1.154 -10.852 1.00 94.88 123 VAL A CA 1
ATOM 969 C C . VAL A 1 123 ? 14.933 -1.867 -11.658 1.00 94.88 123 VAL A C 1
ATOM 971 O O . VAL A 1 123 ? 15.662 -1.226 -12.410 1.00 94.88 123 VAL A O 1
ATOM 974 N N . THR A 1 124 ? 15.013 -3.194 -11.552 1.00 95.06 124 THR A N 1
ATOM 975 C CA . THR A 1 124 ? 15.998 -3.991 -12.293 1.00 95.06 124 THR A CA 1
ATOM 976 C C . THR A 1 124 ? 15.758 -3.912 -13.797 1.00 95.06 124 THR A C 1
ATOM 978 O O . THR A 1 124 ? 16.703 -3.717 -14.559 1.00 95.06 124 THR A O 1
ATOM 981 N N . LEU A 1 125 ? 14.508 -4.024 -14.248 1.00 94.50 125 LEU A N 1
ATOM 982 C CA . LEU A 1 125 ? 14.179 -3.920 -15.668 1.00 94.50 125 LEU A CA 1
ATOM 983 C C . LEU A 1 125 ? 14.484 -2.525 -16.211 1.00 94.50 125 LEU A C 1
ATOM 985 O O . LEU A 1 125 ? 15.165 -2.414 -17.224 1.00 94.50 125 LEU A O 1
ATOM 989 N N . ASN A 1 126 ? 14.071 -1.468 -15.514 1.00 93.75 126 ASN A N 1
ATOM 990 C CA . ASN A 1 126 ? 14.333 -0.093 -15.937 1.00 93.75 126 ASN A CA 1
ATOM 991 C C . ASN A 1 126 ? 15.819 0.295 -15.817 1.00 93.75 126 ASN A C 1
ATOM 993 O O . ASN A 1 126 ? 16.277 1.182 -16.526 1.00 93.75 126 ASN A O 1
ATOM 997 N N . ALA A 1 127 ? 16.612 -0.370 -14.974 1.00 93.19 127 ALA A N 1
ATOM 998 C CA . ALA A 1 127 ? 18.061 -0.165 -14.938 1.00 93.19 127 ALA A CA 1
ATOM 999 C C . ALA A 1 127 ? 18.779 -0.743 -16.170 1.00 93.19 127 ALA A C 1
ATOM 1001 O O . ALA A 1 127 ? 19.825 -0.231 -16.552 1.00 93.19 127 ALA A O 1
ATOM 1002 N N . ASN A 1 128 ? 18.229 -1.795 -16.789 1.00 91.94 128 ASN A N 1
ATOM 1003 C CA . ASN A 1 128 ? 18.891 -2.542 -17.867 1.00 91.94 128 ASN A CA 1
ATOM 1004 C C . ASN A 1 128 ? 18.235 -2.364 -19.246 1.00 91.94 128 ASN A C 1
ATOM 1006 O O . ASN A 1 128 ? 18.863 -2.647 -20.264 1.00 91.94 128 ASN A O 1
ATOM 1010 N N . TYR A 1 129 ? 16.979 -1.921 -19.293 1.00 93.44 129 TYR A N 1
ATOM 1011 C CA . TYR A 1 129 ? 16.171 -1.847 -20.508 1.00 93.44 129 TYR A CA 1
ATOM 1012 C C . TYR A 1 129 ? 15.400 -0.529 -20.581 1.00 93.44 129 TYR A C 1
ATOM 1014 O O . TYR A 1 129 ? 15.132 0.122 -19.568 1.00 93.44 129 TYR A O 1
ATOM 1022 N N . LEU A 1 130 ? 15.027 -0.154 -21.801 1.00 91.44 130 LEU A N 1
ATOM 1023 C CA . LEU A 1 130 ? 14.172 0.989 -22.097 1.00 91.44 130 LEU A CA 1
ATOM 1024 C C . LEU A 1 130 ? 12.717 0.530 -22.145 1.00 91.44 130 LEU A C 1
ATOM 1026 O O . LEU A 1 130 ? 12.407 -0.464 -22.797 1.00 91.44 130 LEU A O 1
ATOM 1030 N N . LEU A 1 131 ? 11.817 1.269 -21.504 1.00 91.12 131 LEU A N 1
ATOM 1031 C CA . LEU A 1 131 ? 10.379 1.039 -21.620 1.00 91.12 131 LEU A CA 1
ATOM 1032 C C . LEU A 1 131 ? 9.820 1.898 -22.765 1.00 91.12 131 LEU A C 1
ATOM 1034 O O . LEU A 1 131 ? 10.011 3.117 -22.788 1.00 91.12 131 LEU A O 1
ATOM 1038 N N . LYS A 1 132 ? 9.144 1.274 -23.735 1.00 88.62 132 LYS A N 1
ATOM 1039 C CA . LYS A 1 132 ? 8.549 1.966 -24.892 1.00 88.62 132 LYS A CA 1
ATOM 1040 C C . LYS A 1 132 ? 7.107 1.535 -25.117 1.00 88.62 132 LYS A C 1
ATOM 1042 O O . LYS A 1 132 ? 6.749 0.378 -24.908 1.00 88.62 132 LYS A O 1
ATOM 1047 N N . ALA A 1 133 ? 6.281 2.475 -25.558 1.00 85.56 133 ALA A N 1
ATOM 1048 C CA . ALA A 1 133 ? 4.924 2.198 -25.994 1.00 85.56 133 ALA A CA 1
ATOM 1049 C C . ALA A 1 133 ? 4.928 1.630 -27.416 1.00 85.56 133 ALA A C 1
ATOM 1051 O O . ALA A 1 133 ? 5.428 2.252 -28.353 1.00 85.56 133 ALA A O 1
ATOM 1052 N N . VAL A 1 134 ? 4.322 0.460 -27.583 1.00 82.00 134 VAL A N 1
ATOM 1053 C CA . VAL A 1 134 ? 3.982 -0.088 -28.893 1.00 82.00 134 VAL A CA 1
ATOM 1054 C C . VAL A 1 134 ? 2.657 0.530 -29.311 1.00 82.00 134 VAL A C 1
ATOM 1056 O O . VAL A 1 134 ? 1.648 0.367 -28.621 1.00 82.00 134 VAL A O 1
ATOM 1059 N N . SER A 1 135 ? 2.668 1.256 -30.425 1.00 80.62 135 SER A N 1
ATOM 1060 C CA . SER A 1 135 ? 1.475 1.896 -30.980 1.00 80.62 135 SER A CA 1
ATOM 1061 C C . SER A 1 135 ? 0.966 1.122 -32.193 1.00 80.62 135 SER A C 1
ATOM 1063 O O . SER A 1 135 ? 1.757 0.645 -33.004 1.00 80.62 135 SER A O 1
ATOM 1065 N N . SER A 1 136 ? -0.356 0.995 -32.312 1.00 75.06 136 SER A N 1
ATOM 1066 C CA . SER A 1 136 ? -1.018 0.508 -33.525 1.00 75.06 136 SER A CA 1
ATOM 1067 C C . SER A 1 136 ? -0.785 1.474 -34.692 1.00 75.06 136 SER A C 1
ATOM 1069 O O . SER A 1 136 ? -0.454 2.640 -34.472 1.00 75.06 136 SER A O 1
ATOM 1071 N N . ALA A 1 137 ? -1.045 1.024 -35.922 1.00 72.75 137 ALA A N 1
ATOM 1072 C CA . ALA A 1 137 ? -0.984 1.858 -37.128 1.00 72.75 137 ALA A CA 1
ATOM 1073 C C . ALA A 1 137 ? -1.854 3.132 -37.028 1.00 72.75 137 ALA A C 1
ATOM 1075 O O . ALA A 1 137 ? -1.499 4.163 -37.587 1.00 72.75 137 ALA A O 1
ATOM 1076 N N . ASP A 1 138 ? -2.929 3.086 -36.234 1.00 75.38 138 ASP A N 1
ATOM 1077 C CA . ASP A 1 138 ? -3.827 4.218 -35.960 1.00 75.38 138 ASP A CA 1
ATOM 1078 C C . ASP A 1 138 ? -3.346 5.142 -34.816 1.00 75.38 138 ASP A C 1
ATOM 1080 O O . ASP A 1 138 ? -4.110 5.962 -34.308 1.00 75.38 138 ASP A O 1
ATOM 1084 N N . GLY A 1 139 ? -2.111 4.978 -34.329 1.00 67.88 139 GLY A N 1
ATOM 1085 C CA . GLY A 1 139 ? -1.516 5.813 -33.273 1.00 67.88 139 GLY A CA 1
ATOM 1086 C C . GLY A 1 139 ? -1.987 5.510 -31.843 1.00 67.88 139 GLY A C 1
ATOM 1087 O O . GLY A 1 139 ? -1.611 6.213 -30.908 1.00 67.88 139 GLY A O 1
ATOM 1088 N N . ARG A 1 140 ? -2.797 4.463 -31.633 1.00 72.12 140 ARG A N 1
ATOM 1089 C CA . ARG A 1 140 ? -3.240 4.035 -30.291 1.00 72.12 140 ARG A CA 1
ATOM 1090 C C . ARG A 1 140 ? -2.148 3.220 -29.601 1.00 72.12 140 ARG A C 1
ATOM 1092 O O . ARG A 1 140 ? -1.683 2.240 -30.176 1.00 72.12 140 ARG A O 1
ATOM 1099 N N . ILE A 1 141 ? -1.795 3.564 -28.363 1.00 70.06 141 ILE A N 1
ATOM 1100 C CA . ILE A 1 141 ? -0.877 2.764 -27.536 1.00 70.06 141 ILE A CA 1
ATOM 1101 C C . ILE A 1 141 ? -1.561 1.438 -27.172 1.00 70.06 141 ILE A C 1
ATOM 1103 O O . ILE A 1 141 ? -2.613 1.441 -26.536 1.00 70.06 141 ILE A O 1
ATOM 1107 N N . LEU A 1 142 ? -0.971 0.315 -27.587 1.00 74.62 142 LEU A N 1
ATOM 1108 C CA . LEU A 1 142 ? -1.490 -1.037 -27.351 1.00 74.62 142 LEU A CA 1
ATOM 1109 C C . LEU A 1 142 ? -0.868 -1.685 -26.111 1.00 74.62 142 LEU A C 1
ATOM 1111 O O . LEU A 1 142 ? -1.562 -2.355 -25.351 1.00 74.62 142 LEU A O 1
ATOM 1115 N N . SER A 1 143 ? 0.435 -1.493 -25.901 1.00 80.69 143 SER A N 1
ATOM 1116 C CA . SER A 1 143 ? 1.161 -2.101 -24.781 1.00 80.69 143 SER A CA 1
ATOM 1117 C C . SER A 1 143 ? 2.485 -1.397 -24.511 1.00 80.69 143 SER A C 1
ATOM 1119 O O . SER A 1 143 ? 3.106 -0.866 -25.431 1.00 80.69 143 SER A O 1
ATOM 1121 N N . LEU A 1 144 ? 2.961 -1.458 -23.270 1.00 85.00 144 LEU A N 1
ATOM 1122 C CA . LEU A 1 144 ? 4.325 -1.070 -22.911 1.00 85.00 144 LEU A CA 1
ATOM 1123 C C . LEU A 1 144 ? 5.240 -2.296 -22.998 1.00 85.00 144 LEU A C 1
ATOM 1125 O O . LEU A 1 144 ? 4.889 -3.365 -22.501 1.00 85.00 144 LEU A O 1
ATOM 1129 N N . VAL A 1 145 ? 6.398 -2.150 -23.638 1.00 88.94 145 VAL A N 1
ATOM 1130 C CA . VAL A 1 145 ? 7.361 -3.239 -23.846 1.00 88.94 145 VAL A CA 1
ATOM 1131 C C . VAL A 1 145 ? 8.764 -2.768 -23.478 1.00 88.94 145 VAL A C 1
ATOM 1133 O O . VAL A 1 145 ? 9.155 -1.638 -23.772 1.00 88.94 145 VAL A O 1
ATOM 1136 N N . TYR A 1 146 ? 9.521 -3.653 -22.834 1.00 90.69 146 TYR A N 1
ATOM 1137 C CA . TYR A 1 146 ? 10.937 -3.449 -22.556 1.00 90.69 146 TYR A CA 1
ATOM 1138 C C . TYR A 1 146 ? 11.780 -3.807 -23.780 1.00 90.69 146 TYR A C 1
ATOM 1140 O O . TYR A 1 146 ? 11.615 -4.889 -24.341 1.00 90.69 146 TYR A O 1
ATOM 1148 N N . VAL A 1 147 ? 12.700 -2.924 -24.165 1.00 90.50 147 VAL A N 1
ATOM 1149 C CA . VAL A 1 147 ? 13.634 -3.106 -25.286 1.00 90.50 147 VAL A CA 1
ATOM 1150 C C . VAL A 1 147 ? 15.067 -2.777 -24.868 1.00 90.50 147 VAL A C 1
ATOM 1152 O O . VA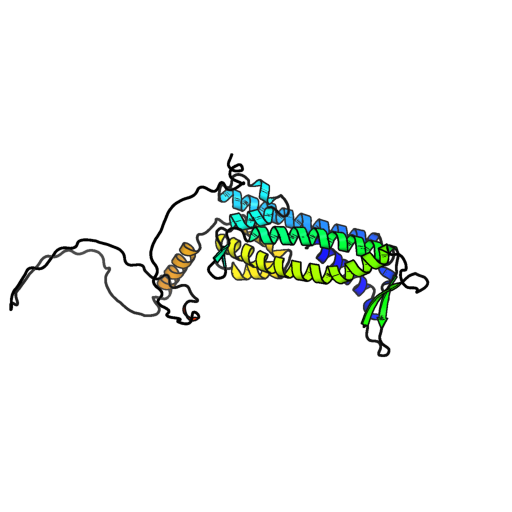L A 1 147 ? 15.301 -2.019 -23.926 1.00 90.50 147 VAL A O 1
ATOM 1155 N N . THR A 1 148 ? 16.047 -3.354 -25.557 1.00 88.75 148 THR A N 1
ATOM 1156 C CA . THR A 1 148 ? 17.461 -2.979 -25.413 1.00 88.75 148 THR A CA 1
ATOM 1157 C C . THR A 1 148 ? 17.722 -1.604 -26.032 1.00 88.75 148 THR A C 1
ATOM 1159 O O . THR A 1 148 ? 16.923 -1.110 -26.829 1.00 88.75 148 THR A O 1
ATOM 1162 N N . GLU A 1 149 ? 18.872 -0.993 -25.732 1.00 83.38 149 GLU A N 1
ATOM 1163 C CA . GLU A 1 149 ? 19.298 0.259 -26.384 1.00 83.38 149 GLU A CA 1
ATOM 1164 C C . GLU A 1 149 ? 19.399 0.122 -27.911 1.00 83.38 149 GLU A C 1
ATOM 1166 O O . GLU A 1 149 ? 19.084 1.051 -28.649 1.00 83.38 149 GLU A O 1
ATOM 1171 N N . SER A 1 150 ? 19.756 -1.070 -28.397 1.00 84.31 150 SER A N 1
ATOM 1172 C CA . SER A 1 150 ? 19.771 -1.411 -29.823 1.00 84.31 150 SER A CA 1
ATOM 1173 C C . SER A 1 150 ? 18.379 -1.627 -30.441 1.00 84.31 150 SER A C 1
ATOM 1175 O O . SER A 1 150 ? 18.286 -1.915 -31.631 1.00 84.31 150 SER A O 1
ATOM 1177 N N . GLY A 1 151 ? 17.299 -1.514 -29.657 1.00 81.81 151 GLY A N 1
ATOM 1178 C CA . GLY A 1 151 ? 15.913 -1.705 -30.101 1.00 81.81 151 GLY A CA 1
ATOM 1179 C C . GLY A 1 151 ? 15.450 -3.164 -30.174 1.00 81.81 151 GLY A C 1
ATOM 1180 O O . GLY A 1 151 ? 14.341 -3.429 -30.632 1.00 81.81 151 GLY A O 1
ATOM 1181 N N . GLY A 1 152 ? 16.274 -4.114 -29.7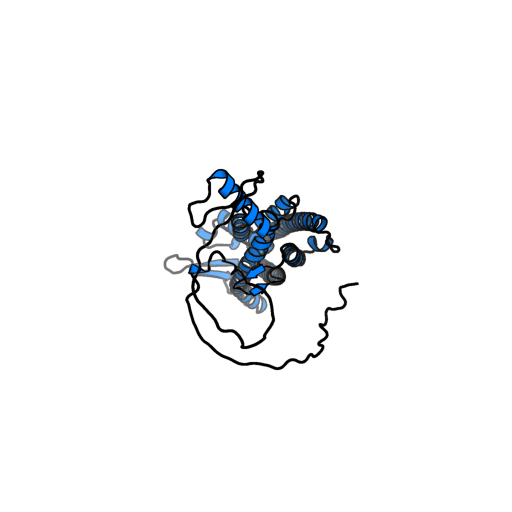27 1.00 86.25 152 GLY A N 1
ATOM 1182 C CA . GLY A 1 152 ? 15.941 -5.536 -29.679 1.00 86.25 152 GLY A CA 1
ATOM 1183 C C . GLY A 1 152 ? 15.137 -5.931 -28.438 1.00 86.25 152 GLY A C 1
ATOM 1184 O O . GLY A 1 152 ? 15.025 -5.179 -27.469 1.00 86.25 152 GLY A O 1
ATOM 1185 N N . ALA A 1 153 ? 14.594 -7.149 -28.444 1.00 86.12 153 ALA A N 1
ATOM 1186 C CA . ALA A 1 153 ? 13.916 -7.710 -27.279 1.00 86.12 153 ALA A CA 1
ATOM 1187 C C . ALA A 1 153 ? 14.926 -8.195 -26.211 1.00 86.12 153 ALA A C 1
ATOM 1189 O O . ALA A 1 153 ? 15.989 -8.720 -26.563 1.00 86.12 153 ALA A O 1
ATOM 1190 N N . PRO A 1 154 ? 14.606 -8.089 -24.907 1.00 88.88 154 PRO A N 1
ATOM 1191 C CA . PRO A 1 154 ? 15.405 -8.668 -23.831 1.00 88.88 154 PRO A CA 1
ATOM 1192 C C . PRO A 1 154 ? 15.548 -10.189 -23.993 1.00 88.88 154 PRO A C 1
ATOM 1194 O O . PRO A 1 154 ? 14.584 -10.933 -23.837 1.00 88.88 154 PRO A O 1
ATOM 1197 N N . ALA A 1 155 ? 16.761 -10.664 -24.287 1.00 84.00 155 ALA A N 1
ATOM 1198 C CA . ALA A 1 155 ? 17.013 -12.083 -24.565 1.00 84.00 155 ALA A CA 1
ATOM 1199 C C . ALA A 1 155 ? 17.353 -12.924 -23.318 1.00 84.00 155 ALA A C 1
ATOM 1201 O O . ALA A 1 155 ? 17.353 -14.154 -23.373 1.00 84.00 155 ALA A O 1
ATOM 1202 N N . SER A 1 156 ? 17.673 -12.293 -22.181 1.00 90.62 156 SER A N 1
ATOM 1203 C CA . SER A 1 156 ? 18.076 -13.037 -20.983 1.00 90.62 156 SER A CA 1
ATOM 1204 C C . SER A 1 156 ? 16.871 -13.724 -20.326 1.00 90.62 156 SER A C 1
ATOM 1206 O O . SER A 1 156 ? 15.799 -13.135 -20.173 1.00 90.62 156 SER A O 1
ATOM 1208 N N . ARG A 1 157 ? 17.049 -14.982 -19.886 1.00 92.25 157 ARG A N 1
ATOM 1209 C CA . ARG A 1 157 ? 15.997 -15.751 -19.183 1.00 92.25 157 ARG A CA 1
ATOM 1210 C C . ARG A 1 157 ? 15.487 -15.022 -17.942 1.00 92.25 157 ARG A C 1
ATOM 1212 O O . ARG A 1 157 ? 14.301 -15.078 -17.637 1.00 92.25 157 ARG A O 1
ATOM 1219 N N . PHE A 1 158 ? 16.388 -14.330 -17.251 1.00 92.31 158 PHE A N 1
ATOM 1220 C CA . PHE A 1 158 ? 16.061 -13.541 -16.074 1.00 92.31 158 PHE A CA 1
ATOM 1221 C C . PHE A 1 158 ? 15.188 -12.327 -16.419 1.00 92.31 158 PHE A C 1
ATOM 1223 O O . PHE A 1 158 ? 14.169 -12.125 -15.767 1.00 92.31 158 PHE A O 1
ATOM 1230 N N . ALA A 1 159 ? 15.509 -11.573 -17.477 1.00 92.81 159 ALA A N 1
ATOM 1231 C CA . ALA A 1 159 ? 14.676 -10.449 -17.907 1.00 92.81 159 ALA A CA 1
ATOM 1232 C C . ALA A 1 159 ? 13.279 -10.906 -18.338 1.00 92.81 159 ALA A C 1
ATOM 1234 O O . ALA A 1 159 ? 12.291 -10.324 -17.905 1.00 92.81 159 ALA A O 1
ATOM 1235 N N . MET A 1 160 ? 13.184 -11.989 -19.118 1.00 91.81 160 MET A N 1
ATOM 1236 C CA . MET A 1 160 ? 11.887 -12.553 -19.511 1.00 91.81 160 MET A CA 1
ATOM 1237 C C . MET A 1 160 ? 11.051 -12.986 -18.299 1.00 91.81 160 MET A C 1
ATOM 1239 O O . MET A 1 160 ? 9.850 -12.723 -18.261 1.00 91.81 160 MET A O 1
ATOM 1243 N N . PHE A 1 161 ? 11.680 -13.596 -17.288 1.00 94.94 161 PHE A N 1
ATOM 1244 C CA . PHE A 1 161 ? 11.013 -13.928 -16.029 1.00 94.94 161 PHE A CA 1
ATOM 1245 C C . PHE A 1 161 ? 10.497 -12.679 -15.303 1.00 94.94 161 PHE A C 1
ATOM 1247 O O . PHE A 1 161 ? 9.335 -12.658 -14.907 1.00 94.94 161 PHE A O 1
ATOM 1254 N N . LEU A 1 162 ? 11.320 -11.633 -15.154 1.00 95.56 162 LEU A N 1
ATOM 1255 C CA . LEU A 1 162 ? 10.907 -10.397 -14.480 1.00 95.56 162 LEU A CA 1
ATOM 1256 C C . LEU A 1 162 ? 9.770 -9.685 -15.224 1.00 95.56 162 LEU A C 1
ATOM 1258 O O . LEU A 1 162 ? 8.835 -9.214 -14.584 1.00 95.56 162 LEU A O 1
ATOM 1262 N N . ILE A 1 163 ? 9.813 -9.642 -16.559 1.00 93.12 163 ILE A N 1
ATOM 1263 C CA . ILE A 1 163 ? 8.743 -9.057 -17.382 1.00 93.12 163 ILE A CA 1
ATOM 1264 C C . ILE A 1 163 ? 7.441 -9.837 -17.184 1.00 93.12 163 ILE A C 1
ATOM 1266 O O . ILE A 1 163 ? 6.397 -9.245 -16.908 1.00 93.12 163 ILE A O 1
ATOM 1270 N N . GLY A 1 164 ? 7.504 -11.170 -17.276 1.00 92.88 164 GLY A N 1
ATOM 1271 C CA . GLY A 1 164 ? 6.352 -12.032 -17.015 1.00 92.88 164 GLY A CA 1
ATOM 1272 C C . GLY A 1 164 ? 5.806 -11.846 -15.598 1.00 92.88 164 GLY A C 1
ATOM 1273 O O . GLY A 1 164 ? 4.595 -11.732 -15.417 1.00 92.88 164 GLY A O 1
ATOM 1274 N N . TYR A 1 165 ? 6.694 -11.740 -14.607 1.00 95.06 165 TYR A N 1
ATOM 1275 C CA . TYR A 1 165 ? 6.324 -11.473 -13.224 1.00 95.06 165 TYR A CA 1
ATOM 1276 C C . TYR A 1 165 ? 5.585 -10.140 -13.081 1.00 95.06 165 TYR A C 1
ATOM 1278 O O . TYR A 1 165 ? 4.486 -10.145 -12.542 1.00 95.06 165 TYR A O 1
ATOM 1286 N N . VAL A 1 166 ? 6.133 -9.020 -13.572 1.00 92.62 166 VAL A N 1
ATOM 1287 C CA . VAL A 1 166 ? 5.513 -7.684 -13.431 1.00 92.62 166 VAL A CA 1
ATOM 1288 C C . VAL A 1 166 ? 4.120 -7.654 -14.068 1.00 92.62 166 VAL A C 1
ATOM 1290 O O . VAL A 1 166 ? 3.175 -7.145 -13.462 1.00 92.62 166 VAL A O 1
ATOM 1293 N N . ASN A 1 167 ? 3.959 -8.288 -15.234 1.00 89.62 167 ASN A N 1
ATOM 1294 C CA . ASN A 1 167 ? 2.666 -8.388 -15.914 1.00 89.62 167 ASN A CA 1
ATOM 1295 C C . ASN A 1 167 ? 1.615 -9.148 -15.093 1.00 89.62 167 ASN A C 1
ATOM 1297 O O . ASN A 1 167 ? 0.443 -8.789 -15.125 1.00 89.62 167 ASN A O 1
ATOM 1301 N N . VAL A 1 168 ? 2.014 -10.186 -14.353 1.00 92.25 168 VAL A N 1
ATOM 1302 C CA . VAL A 1 168 ? 1.103 -10.970 -13.500 1.00 92.25 168 VAL A CA 1
ATOM 1303 C C . VAL A 1 168 ? 0.914 -10.321 -12.125 1.00 92.25 168 VAL A C 1
ATOM 1305 O O . VAL A 1 168 ? -0.170 -10.393 -11.541 1.00 92.25 168 VAL A O 1
ATOM 1308 N N . ALA A 1 169 ? 1.950 -9.667 -11.603 1.00 93.12 169 ALA A N 1
ATOM 1309 C CA . ALA A 1 169 ? 1.978 -9.090 -10.267 1.00 93.12 169 ALA A CA 1
ATOM 1310 C C . ALA A 1 169 ? 0.923 -7.998 -10.087 1.00 93.12 169 ALA A C 1
ATOM 1312 O O . ALA A 1 169 ? 0.310 -7.937 -9.024 1.00 93.12 169 ALA A O 1
ATOM 1313 N N . SER A 1 170 ? 0.654 -7.193 -11.118 1.00 87.12 170 SER A N 1
ATOM 1314 C CA . SER A 1 170 ? -0.408 -6.178 -11.090 1.00 87.12 170 SER A CA 1
ATOM 1315 C C . SER A 1 170 ? -1.790 -6.799 -10.829 1.00 87.12 170 SER A C 1
ATOM 1317 O O . SER A 1 170 ? -2.519 -6.342 -9.944 1.00 87.12 170 SER A O 1
ATOM 1319 N N . TYR A 1 171 ? -2.120 -7.906 -11.503 1.00 91.25 171 TYR A N 1
ATOM 1320 C CA . TYR A 1 171 ? -3.363 -8.647 -11.272 1.00 91.25 171 TYR A CA 1
ATOM 1321 C C . TYR A 1 171 ? -3.408 -9.255 -9.868 1.00 91.25 171 TYR A C 1
ATOM 1323 O O . TYR A 1 171 ? -4.404 -9.095 -9.162 1.00 91.25 171 TYR A O 1
ATOM 1331 N N . VAL A 1 172 ? -2.322 -9.892 -9.421 1.00 92.75 172 VAL A N 1
ATOM 1332 C CA . VAL A 1 172 ? -2.246 -10.468 -8.067 1.00 92.75 172 VAL A CA 1
ATOM 1333 C C . VAL A 1 172 ? -2.425 -9.384 -7.002 1.00 92.75 172 VAL A C 1
ATOM 1335 O O . VAL A 1 172 ? -3.221 -9.554 -6.078 1.00 92.75 172 VAL A O 1
ATOM 1338 N N . LEU A 1 173 ? -1.743 -8.246 -7.143 1.00 91.69 173 LEU A N 1
ATOM 1339 C CA . LEU A 1 173 ? -1.856 -7.115 -6.225 1.00 91.69 173 LEU A CA 1
ATOM 1340 C C . LEU A 1 173 ? -3.269 -6.530 -6.211 1.00 91.69 173 LEU A C 1
ATOM 1342 O O . LEU A 1 173 ? -3.746 -6.193 -5.130 1.00 91.69 173 LEU A O 1
ATOM 1346 N N . SER A 1 174 ? -3.962 -6.479 -7.353 1.00 90.56 174 SER A N 1
ATOM 1347 C CA . SER A 1 174 ? -5.357 -6.019 -7.418 1.00 90.56 174 SER A CA 1
ATOM 1348 C C . SER A 1 174 ? -6.321 -6.937 -6.652 1.00 90.56 174 SER A 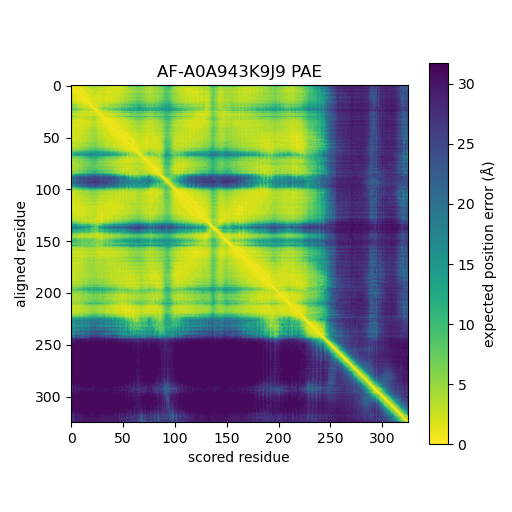C 1
ATOM 1350 O O . SER A 1 174 ? -7.174 -6.459 -5.904 1.00 90.56 174 SER A O 1
ATOM 1352 N N . ILE A 1 175 ? -6.140 -8.260 -6.748 1.00 92.38 175 ILE A N 1
ATOM 1353 C CA . ILE A 1 175 ? -6.945 -9.243 -6.005 1.00 92.38 175 ILE A CA 1
ATOM 1354 C C . ILE A 1 175 ? -6.658 -9.130 -4.507 1.00 92.38 175 ILE A C 1
ATOM 1356 O O . ILE A 1 175 ? -7.578 -9.093 -3.689 1.00 92.38 175 ILE A O 1
ATOM 1360 N N . VAL A 1 176 ? -5.379 -9.041 -4.134 1.00 92.06 176 VAL A N 1
ATOM 1361 C CA . VAL A 1 176 ? -4.970 -8.865 -2.734 1.00 92.06 176 VAL A CA 1
ATOM 1362 C C . VAL A 1 176 ? -5.513 -7.550 -2.171 1.00 92.06 176 VAL A C 1
ATOM 1364 O O . VAL A 1 176 ? -5.932 -7.512 -1.014 1.00 92.06 176 VAL A O 1
ATOM 1367 N N . GLU A 1 177 ? -5.558 -6.485 -2.972 1.00 89.56 177 GLU A N 1
ATOM 1368 C CA . GLU A 1 177 ? -6.153 -5.207 -2.583 1.00 89.56 177 GLU A CA 1
ATOM 1369 C C . GLU A 1 177 ? -7.654 -5.324 -2.333 1.00 89.56 177 GLU A C 1
ATOM 1371 O O . GLU A 1 177 ? -8.143 -4.830 -1.316 1.00 89.56 177 GLU A O 1
ATOM 1376 N N . LEU A 1 178 ? -8.376 -6.013 -3.217 1.00 91.00 178 LEU A N 1
ATOM 1377 C CA . LEU A 1 178 ? -9.800 -6.271 -3.045 1.00 91.00 178 LEU A CA 1
ATOM 1378 C C . LEU A 1 178 ? -10.050 -6.995 -1.715 1.00 91.00 178 LEU A C 1
ATOM 1380 O O . LEU A 1 178 ? -10.830 -6.519 -0.889 1.00 91.00 178 LEU A O 1
ATOM 1384 N N . VAL A 1 179 ? -9.323 -8.088 -1.465 1.00 90.62 179 VAL A N 1
ATOM 1385 C CA . VAL A 1 179 ? -9.408 -8.858 -0.214 1.00 90.62 179 VAL A CA 1
ATOM 1386 C C . VAL A 1 179 ? -9.090 -7.974 0.996 1.00 90.62 179 VAL A C 1
ATOM 1388 O O . VAL A 1 179 ? -9.857 -7.945 1.961 1.00 90.62 179 VAL A O 1
ATOM 1391 N N . TYR A 1 180 ? -7.999 -7.207 0.933 1.00 91.19 180 TYR A N 1
ATOM 1392 C CA . TYR A 1 180 ? -7.617 -6.266 1.984 1.00 91.19 180 TYR A CA 1
ATOM 1393 C C . TYR A 1 180 ? -8.726 -5.245 2.261 1.00 91.19 180 TYR A C 1
ATOM 1395 O O . TYR A 1 180 ? -9.072 -5.039 3.420 1.00 91.19 180 TYR A O 1
ATOM 1403 N N . SER A 1 181 ? -9.314 -4.642 1.224 1.00 90.38 181 SER A N 1
ATOM 1404 C CA . SER A 1 181 ? -10.344 -3.606 1.360 1.00 90.38 181 SER A CA 1
ATOM 1405 C C . SER A 1 181 ? -11.611 -4.130 2.042 1.00 90.38 181 SER A C 1
ATOM 1407 O O . SER A 1 181 ? -12.123 -3.482 2.957 1.00 90.38 181 SER A O 1
ATOM 1409 N N . VAL A 1 182 ? -12.059 -5.338 1.683 1.00 89.94 182 VAL A N 1
ATOM 1410 C CA . VAL A 1 182 ? -13.231 -5.987 2.284 1.00 89.94 182 VAL A CA 1
ATOM 1411 C C . VAL A 1 182 ? -12.992 -6.230 3.772 1.00 89.94 182 VAL A C 1
ATOM 1413 O O . VAL A 1 182 ? -13.762 -5.763 4.613 1.00 89.94 182 VAL A O 1
ATOM 1416 N N . PHE A 1 183 ? -11.893 -6.897 4.132 1.00 89.75 183 PHE A N 1
ATOM 1417 C CA . PHE A 1 183 ? -11.607 -7.205 5.536 1.00 89.75 183 PHE A CA 1
ATOM 1418 C C . PHE A 1 183 ? -11.238 -5.969 6.364 1.00 89.75 183 PHE A C 1
ATOM 1420 O O . PHE A 1 183 ? -11.564 -5.908 7.557 1.00 89.75 183 PHE A O 1
ATOM 1427 N N . LEU A 1 184 ? -10.611 -4.962 5.748 1.00 90.69 184 LEU A N 1
ATOM 1428 C CA . LEU A 1 184 ? -10.345 -3.680 6.392 1.00 90.69 184 LEU A CA 1
ATOM 1429 C C . LEU A 1 184 ? -11.656 -2.969 6.709 1.00 90.69 184 LEU A C 1
ATOM 1431 O O . LEU A 1 184 ? -11.826 -2.524 7.839 1.00 90.69 184 LEU A O 1
ATOM 1435 N N . PHE A 1 185 ? -12.592 -2.894 5.761 1.00 90.25 185 PHE A N 1
ATOM 1436 C CA . PHE A 1 185 ? -13.890 -2.257 5.980 1.00 90.25 185 PHE A CA 1
ATOM 1437 C C . PHE A 1 185 ? -14.651 -2.904 7.137 1.00 90.25 185 PHE A C 1
ATOM 1439 O O . PHE A 1 185 ? -15.216 -2.206 7.980 1.00 90.25 185 PHE A O 1
ATOM 1446 N N . ILE A 1 186 ? -14.612 -4.232 7.222 1.00 88.06 186 ILE A N 1
ATOM 1447 C CA . ILE A 1 186 ? -15.225 -5.003 8.307 1.00 88.06 186 ILE A CA 1
ATOM 1448 C C . ILE A 1 186 ? -14.579 -4.655 9.651 1.00 88.06 186 ILE A C 1
ATOM 1450 O O . ILE A 1 186 ? -15.267 -4.286 10.607 1.00 88.06 186 ILE A O 1
ATOM 1454 N N . THR A 1 187 ? -13.249 -4.725 9.713 1.00 89.00 187 THR A N 1
ATOM 1455 C CA . THR A 1 187 ? -12.475 -4.445 10.930 1.00 89.00 187 THR A CA 1
ATOM 1456 C C . THR A 1 187 ? -12.664 -2.994 11.382 1.00 89.00 187 THR A C 1
ATOM 1458 O O . THR A 1 187 ? -12.903 -2.728 12.561 1.00 89.00 187 THR A O 1
ATOM 1461 N N . ALA A 1 188 ? -12.632 -2.051 10.440 1.00 90.12 188 ALA A N 1
ATOM 1462 C CA . ALA A 1 188 ? -12.849 -0.630 10.675 1.00 90.12 188 ALA A CA 1
ATOM 1463 C C . ALA A 1 188 ? -14.278 -0.346 11.147 1.00 90.12 188 ALA A C 1
ATOM 1465 O O . ALA A 1 188 ? -14.461 0.356 12.138 1.00 90.12 188 ALA A O 1
ATOM 1466 N N . SER A 1 189 ? -15.290 -0.934 10.503 1.00 87.81 189 SER A N 1
ATOM 1467 C CA . SER A 1 189 ? -16.695 -0.782 10.901 1.00 87.81 189 SER A CA 1
ATOM 1468 C C . SER A 1 189 ? -16.918 -1.234 12.337 1.00 87.81 189 SER A C 1
ATOM 1470 O O . SER A 1 189 ? -17.560 -0.532 13.114 1.00 87.81 189 SER A O 1
ATOM 1472 N N . ALA A 1 190 ? -16.346 -2.372 12.716 1.00 85.69 190 ALA A N 1
ATOM 1473 C CA . ALA A 1 190 ? -16.458 -2.918 14.059 1.00 85.69 190 ALA A CA 1
ATOM 1474 C C . ALA A 1 190 ? -15.752 -2.064 15.117 1.00 85.69 190 ALA A C 1
ATOM 1476 O O . ALA A 1 190 ? -16.323 -1.736 16.164 1.00 85.69 190 ALA A O 1
ATOM 1477 N N . LEU A 1 191 ? -14.524 -1.640 14.816 1.00 88.69 191 LEU A N 1
ATOM 1478 C CA . LEU A 1 191 ? -13.750 -0.791 15.709 1.00 88.69 191 LEU A CA 1
ATOM 1479 C C . LEU A 1 191 ? -14.440 0.567 15.885 1.00 88.69 191 LEU A C 1
ATOM 1481 O O . LEU A 1 191 ? -14.678 1.020 17.004 1.00 88.69 191 LEU A O 1
ATOM 1485 N N . PHE A 1 192 ? -14.844 1.211 14.793 1.00 90.06 192 PHE A N 1
ATOM 1486 C CA . PHE A 1 192 ? -15.499 2.514 14.857 1.00 90.06 192 PHE A CA 1
ATOM 1487 C C . PHE A 1 192 ? -16.906 2.436 15.437 1.00 90.06 192 PHE A C 1
ATOM 1489 O O . PHE A 1 192 ? -17.333 3.394 16.072 1.00 90.06 192 PHE A O 1
ATOM 1496 N N . ARG A 1 193 ? -17.614 1.309 15.323 1.00 85.31 193 ARG A N 1
ATOM 1497 C CA . ARG A 1 193 ? -18.889 1.105 16.027 1.00 85.31 193 ARG A CA 1
ATOM 1498 C C . ARG A 1 193 ? -18.709 1.174 17.545 1.00 85.31 193 ARG A C 1
ATOM 1500 O O . ARG A 1 193 ? -19.580 1.699 18.230 1.00 85.31 193 ARG A O 1
ATOM 1507 N N . THR A 1 194 ? -17.561 0.721 18.044 1.00 84.12 194 THR A N 1
ATOM 1508 C CA . THR A 1 194 ? -17.212 0.744 19.471 1.00 84.12 194 THR A CA 1
ATOM 1509 C C . THR A 1 194 ? -16.787 2.134 19.960 1.00 84.12 194 THR A C 1
ATOM 1511 O O . THR A 1 194 ? -17.149 2.538 21.064 1.00 84.12 194 THR A O 1
ATOM 1514 N N . TYR A 1 195 ? -16.016 2.883 19.164 1.00 85.75 195 TYR A N 1
ATOM 1515 C CA . TYR A 1 195 ? -15.407 4.155 19.599 1.00 85.75 195 TYR A CA 1
ATOM 1516 C C . TYR A 1 195 ? -16.079 5.418 19.021 1.00 85.75 195 TYR A C 1
ATOM 1518 O O . TYR A 1 195 ? -15.878 6.524 19.523 1.00 85.75 195 TYR A O 1
ATOM 1526 N N . ALA A 1 196 ? -16.876 5.289 17.962 1.00 86.50 196 ALA A N 1
ATOM 1527 C CA . ALA A 1 196 ? -17.569 6.372 17.261 1.00 86.50 196 ALA A CA 1
ATOM 1528 C C . ALA A 1 196 ? -18.913 5.898 16.647 1.00 86.50 196 ALA A C 1
ATOM 1530 O O . ALA A 1 196 ? -19.114 6.003 15.433 1.00 86.50 196 ALA A O 1
ATOM 1531 N N . PRO A 1 197 ? -19.874 5.422 17.465 1.00 82.00 197 PRO A N 1
ATOM 1532 C CA . PRO A 1 197 ? -21.094 4.755 16.992 1.00 82.00 197 PRO A CA 1
ATOM 1533 C C . PRO A 1 197 ? -22.016 5.636 16.136 1.00 82.00 197 PRO A C 1
ATOM 1535 O O . PRO A 1 197 ? -22.828 5.116 15.379 1.00 82.00 197 PRO A O 1
ATOM 1538 N N . ALA A 1 198 ? -21.905 6.964 16.229 1.00 81.50 198 ALA A N 1
ATOM 1539 C CA . ALA A 1 198 ? -22.710 7.889 15.431 1.00 81.50 198 ALA A CA 1
ATOM 1540 C C . ALA A 1 198 ? -22.262 7.981 13.962 1.00 81.50 198 ALA A C 1
ATOM 1542 O O . ALA A 1 198 ? -23.078 8.277 13.096 1.00 81.50 198 ALA A O 1
ATOM 1543 N N . SER A 1 199 ? -20.975 7.756 13.684 1.00 85.12 199 SER A N 1
ATOM 1544 C CA . SER A 1 199 ? -20.358 8.013 12.376 1.00 85.12 199 SER A CA 1
ATOM 1545 C C . SER A 1 199 ? -19.548 6.826 11.850 1.00 85.12 199 SER A C 1
ATOM 1547 O O . SER A 1 199 ? -18.766 6.987 10.915 1.00 85.12 199 SER A O 1
ATOM 1549 N N . TYR A 1 200 ? -19.699 5.642 12.454 1.00 85.50 200 TYR A N 1
ATOM 1550 C CA . TYR A 1 200 ? -18.850 4.480 12.179 1.00 85.50 200 TYR A CA 1
ATOM 1551 C C . TYR A 1 200 ? -18.848 4.069 10.703 1.00 85.50 200 TYR A C 1
ATOM 1553 O O . TYR A 1 200 ? -17.781 3.820 10.152 1.00 85.50 200 TYR A O 1
ATOM 1561 N N . THR A 1 201 ? -20.014 4.069 10.051 1.00 84.69 201 THR A N 1
ATOM 1562 C CA . THR A 1 201 ? -20.161 3.677 8.645 1.00 84.69 201 THR A CA 1
ATOM 1563 C C . THR A 1 201 ? -19.376 4.608 7.724 1.00 84.69 201 THR A C 1
ATOM 1565 O O . THR A 1 201 ? -18.607 4.144 6.891 1.00 84.69 201 THR A O 1
ATOM 1568 N N . TRP A 1 202 ? -19.500 5.927 7.915 1.00 86.88 202 TRP A N 1
ATOM 1569 C CA . TRP A 1 202 ? -18.774 6.909 7.103 1.00 86.88 202 TRP A CA 1
ATOM 1570 C C . TRP A 1 202 ? -17.262 6.851 7.337 1.00 86.88 202 TRP A C 1
ATOM 1572 O O . TRP A 1 202 ? -16.485 6.899 6.389 1.00 86.88 202 TRP A O 1
ATOM 1582 N N . LEU A 1 203 ? -16.832 6.683 8.591 1.00 90.75 203 LEU A N 1
ATOM 1583 C CA . LEU A 1 203 ? -15.412 6.529 8.923 1.00 90.75 203 LEU A CA 1
ATOM 1584 C C . LEU A 1 203 ? -14.814 5.244 8.323 1.00 90.75 203 LEU A C 1
ATOM 1586 O O . LEU A 1 203 ? -13.670 5.252 7.862 1.00 90.75 203 LEU A O 1
ATOM 1590 N N . ALA A 1 204 ? -15.583 4.153 8.296 1.00 89.25 204 ALA A N 1
ATOM 1591 C CA . ALA A 1 204 ? -15.179 2.903 7.662 1.00 89.25 204 ALA A CA 1
ATOM 1592 C C . ALA A 1 204 ? -15.107 3.039 6.134 1.00 89.25 204 ALA A C 1
ATOM 1594 O O . ALA A 1 204 ? -14.136 2.584 5.534 1.00 89.25 204 ALA A O 1
ATOM 1595 N N . PHE A 1 205 ? -16.063 3.736 5.511 1.00 89.44 205 PHE A N 1
ATOM 1596 C CA . PHE A 1 205 ? -15.992 4.072 4.086 1.00 89.44 205 PHE A CA 1
ATOM 1597 C C . PHE A 1 205 ? -14.766 4.928 3.757 1.00 89.44 205 PHE A C 1
ATOM 1599 O O . PHE A 1 205 ? -14.037 4.613 2.820 1.00 89.44 205 PHE A O 1
ATOM 1606 N N . LEU A 1 206 ? -14.473 5.959 4.558 1.00 91.31 206 LEU A N 1
ATOM 1607 C CA . LEU A 1 206 ? -13.282 6.792 4.360 1.00 91.31 206 LEU A CA 1
ATOM 1608 C C . LEU A 1 206 ? -11.993 5.958 4.433 1.00 91.31 206 LEU A C 1
ATOM 1610 O O . LEU A 1 206 ? -11.076 6.157 3.642 1.00 91.31 206 LEU A O 1
ATOM 1614 N N . SER A 1 207 ? -11.959 4.989 5.352 1.00 90.62 207 SER A N 1
ATOM 1615 C CA . SER A 1 207 ? -10.846 4.046 5.525 1.00 90.62 207 SER A CA 1
ATOM 1616 C C . SER A 1 207 ? -10.640 3.107 4.336 1.00 90.62 207 SER A C 1
ATOM 1618 O O . SER A 1 207 ? -9.523 2.642 4.133 1.00 90.62 207 SER A O 1
ATOM 1620 N N . LEU A 1 208 ? -11.691 2.827 3.560 1.00 86.88 208 LEU A N 1
ATOM 1621 C CA . LEU A 1 208 ? -11.621 1.968 2.379 1.00 86.88 208 LEU A CA 1
ATOM 1622 C C . LEU A 1 208 ? -11.014 2.701 1.174 1.00 86.88 208 LEU A C 1
ATOM 1624 O O . LEU A 1 208 ? -10.149 2.151 0.499 1.00 86.88 208 LEU A O 1
ATOM 1628 N N . PHE A 1 209 ? -11.432 3.944 0.920 1.00 84.62 209 PHE A N 1
ATOM 1629 C CA . PHE A 1 209 ? -10.990 4.697 -0.263 1.00 84.62 209 PHE A CA 1
ATOM 1630 C C . PHE A 1 209 ? -9.676 5.450 -0.066 1.00 84.62 209 PHE A C 1
ATOM 1632 O O . PHE A 1 209 ? -8.985 5.751 -1.037 1.00 84.62 209 PHE A O 1
ATOM 1639 N N . ILE A 1 210 ? -9.321 5.768 1.179 1.00 85.88 210 ILE A N 1
ATOM 1640 C CA . ILE A 1 210 ? -8.109 6.519 1.496 1.00 85.88 210 ILE A CA 1
ATOM 1641 C C . ILE A 1 210 ? -7.203 5.612 2.334 1.00 85.88 210 ILE A C 1
ATOM 1643 O O . ILE A 1 210 ? -7.459 5.444 3.528 1.00 85.88 210 ILE A O 1
ATOM 1647 N N . PRO A 1 211 ? -6.104 5.071 1.770 1.00 77.12 211 PRO A N 1
ATOM 1648 C CA . PRO A 1 211 ? -5.202 4.162 2.487 1.00 77.12 211 PRO A CA 1
ATOM 1649 C C . PRO A 1 211 ? -4.667 4.725 3.814 1.00 77.12 211 PRO A C 1
ATOM 1651 O O . PRO A 1 211 ? -4.407 3.981 4.756 1.00 77.12 211 PRO A O 1
ATOM 1654 N N . ALA A 1 212 ? -4.525 6.050 3.907 1.00 86.75 212 ALA A N 1
ATOM 1655 C CA . ALA A 1 212 ? -4.083 6.745 5.112 1.00 86.75 212 ALA A CA 1
ATOM 1656 C C . ALA A 1 212 ? -5.204 6.998 6.141 1.00 86.75 212 ALA A C 1
ATOM 1658 O O . ALA A 1 212 ? -4.910 7.309 7.293 1.00 86.75 212 ALA A O 1
ATOM 1659 N N . ALA A 1 213 ? -6.484 6.885 5.775 1.00 90.12 213 ALA A N 1
ATOM 1660 C CA . ALA A 1 213 ? -7.577 7.289 6.657 1.00 90.12 213 ALA A CA 1
ATOM 1661 C C . ALA A 1 213 ? -7.740 6.359 7.860 1.00 90.12 213 ALA A C 1
ATOM 1663 O O . ALA A 1 213 ? -7.901 6.862 8.967 1.00 90.12 213 ALA A O 1
ATOM 1664 N N . PHE A 1 214 ? -7.643 5.037 7.691 1.00 92.06 214 PHE A N 1
ATOM 1665 C CA . PHE A 1 214 ? -7.761 4.097 8.813 1.00 92.06 214 PHE A CA 1
ATOM 1666 C C . PHE A 1 214 ? -6.812 4.423 9.987 1.00 92.06 214 PHE A C 1
ATOM 1668 O O . PHE A 1 214 ? -7.307 4.692 11.087 1.00 92.06 214 PHE A O 1
ATOM 1675 N N . PRO A 1 215 ? -5.477 4.473 9.797 1.00 92.69 215 PRO A N 1
ATOM 1676 C CA . PRO A 1 215 ? -4.541 4.769 10.883 1.00 92.69 215 PRO A CA 1
ATOM 1677 C C . PRO A 1 215 ? -4.740 6.172 11.476 1.00 92.69 215 PRO A C 1
ATOM 1679 O O . PRO A 1 215 ? -4.675 6.337 12.696 1.00 92.69 215 PRO A O 1
ATOM 1682 N N . ILE A 1 216 ? -5.064 7.172 10.647 1.00 93.69 216 ILE A N 1
ATOM 1683 C CA . ILE A 1 216 ? -5.348 8.540 11.106 1.00 93.69 216 ILE A CA 1
ATOM 1684 C C . ILE A 1 216 ? -6.608 8.573 11.978 1.00 93.69 216 ILE A C 1
ATOM 1686 O O . ILE A 1 216 ? -6.590 9.141 13.069 1.00 93.69 216 ILE A O 1
ATOM 1690 N N . ILE A 1 217 ? -7.703 7.950 11.536 1.00 93.50 217 ILE A N 1
ATOM 1691 C CA . ILE A 1 217 ? -8.965 7.912 12.284 1.00 93.50 217 ILE A CA 1
ATOM 1692 C C . ILE A 1 217 ? -8.760 7.182 13.609 1.00 93.50 217 ILE A C 1
ATOM 1694 O O . ILE A 1 217 ? -9.187 7.686 14.648 1.00 93.50 217 ILE A O 1
ATOM 1698 N N . VAL A 1 218 ? -8.081 6.031 13.607 1.00 94.00 218 VAL A N 1
ATOM 1699 C CA . VAL A 1 218 ? -7.766 5.301 14.844 1.00 94.00 218 VAL A CA 1
ATOM 1700 C C . VAL A 1 218 ? -6.972 6.192 15.801 1.00 94.00 218 VAL A C 1
ATOM 1702 O O . VAL A 1 218 ? -7.330 6.309 16.975 1.00 94.00 218 VAL A O 1
ATOM 1705 N N . PHE A 1 219 ? -5.967 6.915 15.308 1.00 94.81 219 PHE A N 1
ATOM 1706 C CA . PHE A 1 219 ? -5.226 7.874 16.122 1.00 94.81 219 PHE A CA 1
ATOM 1707 C C . PHE A 1 219 ? -6.105 9.012 16.665 1.00 94.81 219 PHE A C 1
ATOM 1709 O O . PHE A 1 219 ? -5.979 9.388 17.831 1.00 94.81 219 PHE A O 1
ATOM 1716 N N . VAL A 1 220 ? -7.025 9.560 15.870 1.00 93.50 220 VAL A N 1
ATOM 1717 C CA . VAL A 1 220 ? -7.963 10.609 16.315 1.00 93.50 220 VAL A CA 1
ATOM 1718 C C . VAL A 1 220 ? -8.919 10.078 17.389 1.00 93.50 220 VAL A C 1
ATOM 1720 O O . VAL A 1 220 ? -9.188 10.758 18.382 1.00 93.50 220 VAL A O 1
ATOM 1723 N N . LEU A 1 221 ? -9.399 8.842 17.243 1.00 90.81 221 LEU A N 1
ATOM 1724 C CA . LEU A 1 221 ? -10.335 8.211 18.177 1.00 90.81 221 LEU A CA 1
ATOM 1725 C C . LEU A 1 221 ? -9.670 7.656 19.444 1.00 90.81 221 LEU A C 1
ATOM 1727 O O . LEU A 1 221 ? -10.384 7.275 20.372 1.00 90.81 221 LEU A O 1
ATOM 1731 N N . ARG A 1 222 ? -8.333 7.664 19.535 1.00 92.44 222 ARG A N 1
ATOM 1732 C CA . ARG A 1 222 ? -7.538 7.100 20.647 1.00 92.44 222 ARG A CA 1
ATOM 1733 C C . ARG A 1 222 ? -8.024 7.508 22.042 1.00 92.44 222 ARG A C 1
ATOM 1735 O O . ARG A 1 222 ? -7.944 6.755 23.016 1.00 92.44 222 ARG A O 1
ATOM 1742 N N . ASN A 1 223 ? -8.557 8.726 22.146 1.00 87.44 223 ASN A N 1
ATOM 1743 C CA . ASN A 1 223 ? -8.990 9.303 23.408 1.00 87.44 223 ASN A CA 1
ATOM 1744 C C . ASN A 1 223 ? -10.453 9.011 23.779 1.00 87.44 223 ASN A C 1
ATOM 1746 O O . ASN A 1 223 ? -10.835 9.279 24.918 1.00 87.44 223 ASN A O 1
ATOM 1750 N N . LYS A 1 224 ? -11.240 8.358 22.923 1.00 85.94 224 LYS A N 1
ATOM 1751 C CA . LYS A 1 224 ? -12.638 8.036 23.237 1.00 85.94 224 LYS A CA 1
ATOM 1752 C C . LYS A 1 224 ? -12.767 6.781 24.115 1.00 85.94 224 LYS A C 1
ATOM 1754 O O . LYS A 1 224 ? -11.967 5.854 23.960 1.00 85.94 224 LYS A O 1
ATOM 1759 N N . PRO A 1 225 ? -13.714 6.750 25.070 1.00 80.31 225 PRO A N 1
ATOM 1760 C CA . PRO A 1 225 ? -14.042 5.528 25.793 1.00 80.31 225 PRO A CA 1
ATOM 1761 C C . PRO A 1 225 ? -14.800 4.557 24.870 1.00 80.31 225 PRO A C 1
ATOM 1763 O O . PRO A 1 225 ? -15.500 5.009 23.961 1.00 80.31 225 PRO A O 1
ATOM 1766 N N . PRO A 1 226 ? -14.672 3.238 25.081 1.00 80.81 226 PRO A N 1
ATOM 1767 C CA . PRO A 1 226 ? -15.505 2.271 24.381 1.00 80.81 226 PRO A CA 1
ATOM 1768 C C . PRO A 1 226 ? -16.966 2.416 24.826 1.00 80.81 226 PRO A C 1
ATOM 1770 O O . PRO A 1 226 ? -17.237 2.555 26.018 1.00 80.81 226 PRO A O 1
ATOM 1773 N N . VAL A 1 227 ? -17.896 2.369 23.877 1.00 78.44 227 VAL A N 1
ATOM 1774 C CA . VAL A 1 227 ? -19.342 2.441 24.129 1.00 78.44 227 VAL A CA 1
ATOM 1775 C C . VAL A 1 227 ? -19.982 1.129 23.690 1.00 78.44 227 VAL A C 1
ATOM 1777 O O . VAL A 1 227 ? -19.680 0.632 22.604 1.00 78.44 227 VAL A O 1
ATOM 1780 N N . ASP A 1 228 ? -20.877 0.575 24.511 1.00 76.81 228 ASP A N 1
ATOM 1781 C CA . ASP A 1 228 ? -21.731 -0.527 24.071 1.00 76.81 228 ASP A CA 1
ATOM 1782 C C . ASP A 1 228 ? -22.765 0.007 23.071 1.00 76.81 228 ASP A C 1
ATOM 1784 O O . ASP A 1 228 ? -23.568 0.898 23.365 1.00 76.81 228 ASP A O 1
ATOM 1788 N N . TYR A 1 229 ? -22.732 -0.531 21.856 1.00 67.62 229 TYR A N 1
ATOM 1789 C CA . TYR A 1 229 ? -23.617 -0.100 20.787 1.00 67.62 229 TYR A CA 1
ATOM 1790 C C . TYR A 1 229 ? -25.096 -0.359 21.099 1.00 67.62 229 TYR A C 1
ATOM 1792 O O . TYR A 1 229 ? -25.944 0.449 20.709 1.00 67.62 229 TYR A O 1
ATOM 1800 N N . ALA A 1 230 ? -25.421 -1.451 21.798 1.00 69.94 230 ALA A N 1
ATOM 1801 C CA . ALA A 1 230 ? -26.802 -1.747 22.180 1.00 69.94 230 ALA A CA 1
ATOM 1802 C C . ALA A 1 230 ? -27.337 -0.663 23.127 1.00 69.94 230 ALA A C 1
ATOM 1804 O O . ALA A 1 230 ? -28.424 -0.113 22.925 1.00 69.94 230 ALA A O 1
ATOM 1805 N N . GLU A 1 231 ? -26.516 -0.273 24.101 1.00 72.12 231 GLU A N 1
ATOM 1806 C CA . GLU A 1 231 ? -26.828 0.810 25.028 1.00 72.12 231 GLU A CA 1
ATOM 1807 C C . GLU A 1 231 ? -26.931 2.169 24.315 1.00 72.12 231 GLU A C 1
ATOM 1809 O O . GLU A 1 231 ? -27.821 2.970 24.615 1.00 72.12 231 GLU A O 1
ATOM 1814 N N . TYR A 1 232 ? -26.061 2.422 23.332 1.00 74.81 232 TYR A N 1
ATOM 1815 C CA . TYR A 1 232 ? -26.096 3.638 22.517 1.00 74.81 232 TYR A CA 1
ATOM 1816 C C . TYR A 1 232 ? -27.405 3.775 21.727 1.00 74.81 232 TYR A C 1
ATOM 1818 O O . TYR A 1 232 ? -28.034 4.837 21.759 1.00 74.81 232 TYR A O 1
ATOM 1826 N N . ILE A 1 233 ? -27.844 2.712 21.041 1.00 75.38 233 ILE A N 1
ATOM 1827 C CA . ILE A 1 233 ? -29.111 2.724 20.293 1.00 75.38 233 ILE A CA 1
ATOM 1828 C C . ILE A 1 233 ? -30.297 2.892 21.239 1.00 75.38 233 ILE A C 1
ATOM 1830 O O . ILE A 1 233 ? -31.188 3.691 20.941 1.00 75.38 233 ILE A O 1
ATOM 1834 N N . ARG A 1 234 ? -30.282 2.221 22.398 1.00 76.56 234 ARG A N 1
ATOM 1835 C CA . ARG A 1 234 ? -31.315 2.379 23.428 1.00 76.56 234 ARG A CA 1
ATOM 1836 C C . ARG A 1 234 ? -31.430 3.835 23.888 1.00 76.56 234 ARG A C 1
ATOM 1838 O O . ARG A 1 234 ? -32.506 4.415 23.788 1.00 76.56 234 ARG A O 1
ATOM 1845 N N . LYS A 1 235 ? -30.314 4.471 24.264 1.00 78.25 235 LYS A N 1
ATOM 1846 C CA . LYS A 1 235 ? -30.279 5.887 24.683 1.00 78.25 235 LYS A CA 1
ATOM 1847 C C . LYS A 1 235 ? -30.753 6.844 23.589 1.00 78.25 235 LYS A C 1
ATOM 1849 O O . LYS A 1 235 ? -31.474 7.797 23.872 1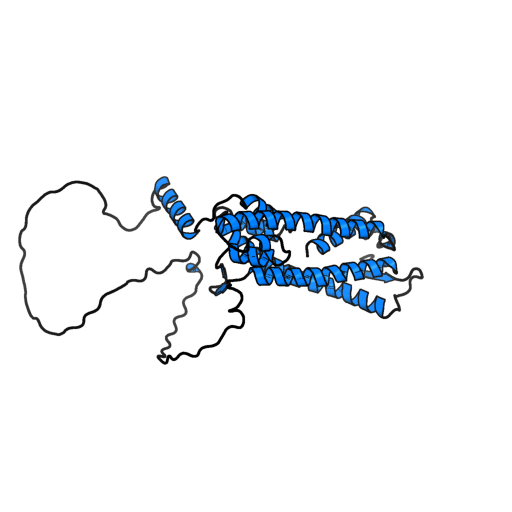.00 78.25 235 LYS A O 1
ATOM 1854 N N . LYS A 1 236 ? -30.367 6.609 22.330 1.00 74.56 236 LYS A N 1
ATOM 1855 C CA . LYS A 1 236 ? -30.786 7.458 21.202 1.00 74.56 236 LYS A CA 1
ATOM 1856 C C . LYS A 1 236 ? -32.284 7.321 20.921 1.00 74.56 236 LYS A C 1
ATOM 1858 O O . LYS A 1 236 ? -32.949 8.325 20.672 1.00 74.56 236 LYS A O 1
ATOM 1863 N N . ARG A 1 237 ? -32.809 6.096 21.003 1.00 74.31 237 ARG A N 1
ATOM 1864 C CA . ARG A 1 237 ? -34.235 5.788 20.865 1.00 74.31 237 ARG A CA 1
ATOM 1865 C C . ARG A 1 237 ? -35.044 6.440 21.994 1.00 74.31 237 ARG A C 1
ATOM 1867 O O . ARG A 1 237 ? -36.012 7.139 21.718 1.00 74.31 237 ARG A O 1
ATOM 1874 N N . GLU A 1 238 ? -34.590 6.321 23.240 1.00 74.12 238 GLU A N 1
ATOM 1875 C CA . GLU A 1 238 ? -35.190 6.996 24.402 1.00 74.12 238 GLU A CA 1
ATOM 1876 C C . GLU A 1 238 ? -35.172 8.528 24.271 1.00 74.12 238 GLU A C 1
ATOM 1878 O O . GLU A 1 238 ? -36.174 9.182 24.551 1.00 74.12 238 GLU A O 1
ATOM 1883 N N . ALA A 1 239 ? -34.065 9.120 23.811 1.00 73.62 239 ALA A N 1
ATOM 1884 C CA . ALA A 1 239 ? -33.960 10.566 23.604 1.00 73.62 239 ALA A CA 1
ATOM 1885 C C . ALA A 1 239 ? -34.885 11.072 22.484 1.00 73.62 239 ALA A C 1
ATOM 1887 O O . ALA A 1 239 ? -35.463 12.151 22.606 1.00 73.62 239 ALA A O 1
ATOM 1888 N N . TYR A 1 240 ? -35.050 10.292 21.412 1.00 71.25 240 TYR A N 1
ATOM 1889 C CA . TYR A 1 240 ? -36.007 10.593 20.349 1.00 71.25 240 TYR A CA 1
ATOM 1890 C C . TYR A 1 240 ? -37.445 10.550 20.877 1.00 71.25 240 TYR A C 1
ATOM 1892 O O . TYR A 1 240 ? -38.181 11.522 20.708 1.00 71.25 240 TYR A O 1
ATOM 1900 N N . TYR A 1 241 ? -37.805 9.492 21.612 1.00 71.62 241 TYR A N 1
ATOM 1901 C CA . TYR A 1 241 ? -39.123 9.369 22.236 1.00 71.62 241 TYR A CA 1
ATOM 1902 C C . TYR A 1 241 ? -39.414 10.480 23.250 1.00 71.62 241 TYR A C 1
ATOM 1904 O O . TYR A 1 241 ? -40.538 10.973 23.306 1.00 71.62 241 TYR A O 1
ATOM 1912 N N . ARG A 1 242 ? -38.407 10.933 24.006 1.00 69.31 242 ARG A N 1
ATOM 1913 C CA . ARG A 1 242 ? -38.546 12.074 24.926 1.00 69.31 242 ARG A CA 1
ATOM 1914 C C . ARG A 1 242 ? -38.731 13.414 24.214 1.00 69.31 242 ARG A C 1
ATOM 1916 O O . ARG A 1 242 ? -39.347 14.303 24.787 1.00 69.31 242 ARG A O 1
ATOM 1923 N N . ARG A 1 243 ? -38.167 13.588 23.013 1.00 62.53 243 ARG A N 1
ATOM 1924 C CA . ARG A 1 243 ? -38.147 14.884 22.312 1.00 62.53 243 ARG A CA 1
ATOM 1925 C C . ARG A 1 243 ? -39.288 15.066 21.315 1.00 62.53 243 ARG A C 1
ATOM 1927 O O . ARG A 1 243 ? -39.748 16.188 21.149 1.00 62.53 243 ARG A O 1
ATOM 1934 N N . TYR A 1 244 ? -39.718 13.998 20.655 1.00 59.16 244 TYR A N 1
ATOM 1935 C CA . TYR A 1 244 ? -40.735 14.059 19.600 1.00 59.16 244 TYR A CA 1
ATOM 1936 C C . TYR A 1 244 ? -42.038 13.342 19.964 1.00 59.16 244 TYR A C 1
ATOM 1938 O O . TYR A 1 244 ? -42.972 13.348 19.169 1.00 59.16 244 TYR A O 1
ATOM 1946 N N . GLY A 1 245 ? -42.123 12.757 21.166 1.00 52.84 245 GLY A N 1
ATOM 1947 C CA . GLY A 1 245 ? -43.199 11.832 21.502 1.00 52.84 245 GLY A CA 1
ATOM 1948 C C . GLY A 1 245 ? -43.078 10.540 20.690 1.00 52.84 245 GLY A C 1
ATOM 1949 O O . GLY A 1 245 ? -42.400 10.477 19.664 1.00 52.84 245 GLY A O 1
ATOM 1950 N N . ALA A 1 246 ? -43.699 9.465 21.169 1.00 50.16 246 ALA A N 1
ATOM 1951 C CA . ALA A 1 246 ? -43.846 8.254 20.370 1.00 50.16 246 ALA A CA 1
ATOM 1952 C C . ALA A 1 246 ? -44.528 8.599 19.033 1.00 50.16 246 ALA A C 1
ATOM 1954 O O . ALA A 1 246 ? -45.628 9.152 19.068 1.00 50.16 246 ALA A O 1
ATOM 1955 N N . PRO A 1 247 ? -43.934 8.274 17.865 1.00 40.06 247 PRO A N 1
ATOM 1956 C CA . PRO A 1 247 ? -44.712 8.167 16.641 1.00 40.06 247 PRO A CA 1
ATOM 1957 C C . PRO A 1 247 ? -45.769 7.097 16.926 1.00 40.06 247 PRO A C 1
ATOM 1959 O O . PRO A 1 247 ? -45.416 5.954 17.222 1.00 40.06 247 PRO A O 1
ATOM 1962 N N . GLY A 1 248 ? -47.037 7.504 17.001 1.00 39.53 248 GLY A N 1
ATOM 1963 C CA . GLY A 1 248 ? -48.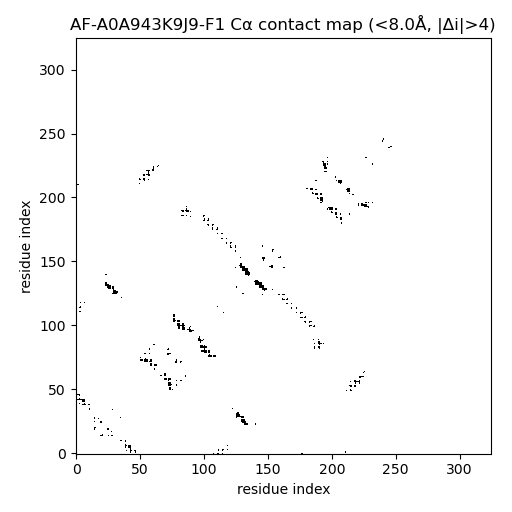137 6.642 17.433 1.00 39.53 248 GLY A CA 1
ATOM 1964 C C . GLY A 1 248 ? -48.224 5.353 16.608 1.00 39.53 248 GLY A C 1
ATOM 1965 O O . GLY A 1 248 ? -47.858 5.331 15.442 1.00 39.53 248 GLY A O 1
ATOM 1966 N N . GLY A 1 249 ? -48.697 4.236 17.140 1.00 38.44 249 GLY A N 1
ATOM 1967 C CA . GLY A 1 249 ? -49.161 3.931 18.484 1.00 38.44 249 GLY A CA 1
ATOM 1968 C C . GLY A 1 249 ? -49.603 2.469 18.522 1.00 38.44 249 GLY A C 1
ATOM 1969 O O . GLY A 1 249 ? -49.985 1.936 17.490 1.00 38.44 249 GLY A O 1
ATOM 1970 N N . TYR A 1 250 ? -49.536 1.836 19.694 1.00 33.41 250 TYR A N 1
ATOM 1971 C CA . TYR A 1 250 ? -50.508 0.847 20.180 1.00 33.41 250 TYR A CA 1
ATOM 1972 C C . TYR A 1 250 ? -50.213 0.557 21.664 1.00 33.41 250 TYR A C 1
ATOM 1974 O O . TYR A 1 250 ? -49.143 0.057 21.993 1.00 33.41 250 TYR A O 1
ATOM 1982 N N . GLY A 1 251 ? -51.173 0.911 22.532 1.00 33.34 251 GLY A N 1
ATOM 1983 C CA . GLY A 1 251 ? -51.277 0.539 23.956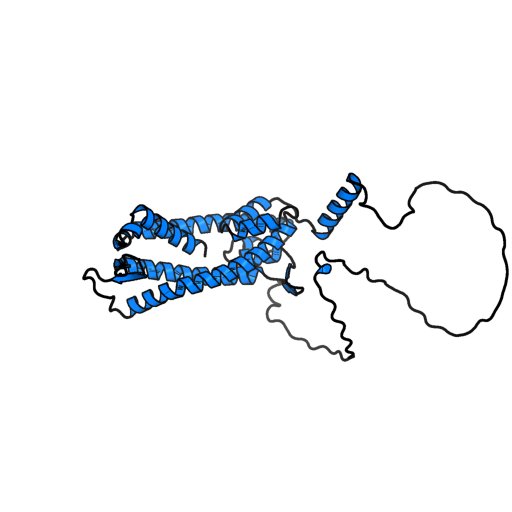 1.00 33.34 251 GLY A CA 1
ATOM 1984 C C . GLY A 1 251 ? -50.284 1.239 24.899 1.00 33.34 251 GLY A C 1
ATOM 1985 O O . GLY A 1 251 ? -49.123 0.876 24.956 1.00 33.34 251 GLY A O 1
ATOM 1986 N N . GLY A 1 252 ? -50.616 2.257 25.693 1.00 31.98 252 GLY A N 1
ATOM 1987 C CA . GLY A 1 252 ? -51.885 2.533 26.358 1.00 31.98 252 GLY A CA 1
ATOM 1988 C C . GLY A 1 252 ? -51.854 2.015 27.803 1.00 31.98 252 GLY A C 1
ATOM 1989 O O . GLY A 1 252 ? -52.172 0.860 28.034 1.00 31.98 252 GLY A O 1
ATOM 1990 N N . TYR A 1 253 ? -51.526 2.919 28.736 1.00 28.80 253 TYR A N 1
ATOM 1991 C CA . TYR A 1 253 ? -51.851 2.901 30.174 1.00 28.80 253 TYR A CA 1
ATOM 1992 C C . TYR A 1 253 ? -51.214 1.827 31.082 1.00 28.80 253 TYR A C 1
ATOM 1994 O O . TYR A 1 253 ? -51.721 0.721 31.206 1.00 28.80 253 TYR A O 1
ATOM 2002 N N . ASN A 1 254 ? -50.202 2.213 31.875 1.00 31.11 254 ASN A N 1
ATOM 2003 C CA . ASN A 1 254 ? -50.422 2.641 33.271 1.00 31.11 254 ASN A CA 1
ATOM 2004 C C . ASN A 1 254 ? -49.080 2.934 33.979 1.00 31.11 254 ASN A C 1
ATOM 2006 O O . ASN A 1 254 ? -48.360 2.023 34.380 1.00 31.11 254 ASN A O 1
ATOM 2010 N N . ASN A 1 255 ? -48.749 4.211 34.165 1.00 33.62 255 ASN A N 1
ATOM 2011 C CA . ASN A 1 255 ? -47.901 4.628 35.277 1.00 33.62 255 ASN A CA 1
ATOM 2012 C C . ASN A 1 255 ? -48.273 6.066 35.641 1.00 33.62 255 ASN A C 1
ATOM 2014 O O . ASN A 1 255 ? -47.962 6.994 34.895 1.00 33.62 255 ASN A O 1
ATOM 2018 N N . SER A 1 256 ? -48.967 6.232 36.765 1.00 31.52 256 SER A N 1
ATOM 2019 C CA . SER A 1 256 ? -48.952 7.487 37.504 1.00 31.52 256 SER A CA 1
ATOM 2020 C C . SER A 1 256 ? -48.799 7.210 39.006 1.00 31.52 256 SER A C 1
ATOM 2022 O O . SER A 1 256 ? -49.289 6.183 39.483 1.00 31.52 256 SER A O 1
ATOM 2024 N N . PRO A 1 257 ? -48.097 8.090 39.743 1.00 38.25 257 PRO A N 1
ATOM 2025 C CA . PRO A 1 257 ? -47.538 7.831 41.064 1.00 38.25 257 PRO A CA 1
ATOM 2026 C C . PRO A 1 257 ? -48.373 8.492 42.181 1.00 38.25 257 PRO A C 1
ATOM 2028 O O . PRO A 1 257 ? -48.918 9.569 41.980 1.00 38.25 257 PRO A O 1
ATOM 2031 N N . TYR A 1 258 ? -48.395 7.888 43.376 1.00 27.95 258 TYR A N 1
ATOM 2032 C CA . TYR A 1 258 ? -49.088 8.344 44.602 1.00 27.95 258 TYR A CA 1
ATOM 2033 C C . TYR A 1 258 ? -50.634 8.315 44.605 1.00 27.95 258 TYR A C 1
ATOM 2035 O O . TYR A 1 258 ? -51.293 9.005 43.838 1.00 27.95 258 TYR A O 1
ATOM 2043 N N . GLY A 1 259 ? -51.206 7.606 45.591 1.00 27.81 259 GLY A N 1
ATOM 2044 C CA . GLY A 1 259 ? -52.605 7.764 46.023 1.00 27.81 259 GLY A CA 1
ATOM 2045 C C . GLY A 1 259 ? -53.289 6.447 46.399 1.00 27.81 259 GLY A C 1
ATOM 2046 O O . GLY A 1 259 ? -53.661 5.678 45.523 1.00 27.81 259 GLY A O 1
ATOM 2047 N N . GLY A 1 260 ? -53.439 6.179 47.702 1.00 28.58 260 GLY A N 1
ATOM 2048 C CA . GLY A 1 260 ? -54.197 5.039 48.230 1.00 28.58 260 GLY A CA 1
ATOM 2049 C C . GLY A 1 260 ? -55.717 5.250 48.224 1.00 28.58 260 GLY A C 1
ATOM 2050 O O . GLY A 1 260 ? -56.191 6.355 47.983 1.00 28.58 260 GLY A O 1
ATOM 2051 N N . GLY A 1 261 ? -56.481 4.203 48.551 1.00 23.38 261 GLY A N 1
ATOM 2052 C CA . GLY A 1 261 ? -57.917 4.331 48.818 1.00 23.38 261 GLY A CA 1
ATOM 2053 C C . GLY A 1 261 ? -58.699 3.022 48.709 1.00 23.38 261 GLY A C 1
ATOM 2054 O O . GLY A 1 261 ? -58.618 2.323 47.710 1.00 23.38 261 GLY A O 1
ATOM 2055 N N . TYR A 1 262 ? -59.438 2.715 49.770 1.00 28.25 262 TYR A N 1
ATOM 2056 C CA . TYR A 1 262 ? -60.247 1.525 50.029 1.00 28.25 262 TYR A CA 1
ATOM 2057 C C . TYR A 1 262 ? -61.629 1.572 49.343 1.00 28.25 262 TYR A C 1
ATOM 2059 O O . TYR A 1 262 ? -62.142 2.654 49.072 1.00 28.25 262 TYR A O 1
ATOM 2067 N N . GLY A 1 263 ? -62.280 0.405 49.223 1.00 26.02 263 GLY A N 1
ATOM 2068 C CA . GLY A 1 263 ? -63.724 0.244 48.956 1.00 26.02 263 GLY A CA 1
ATOM 2069 C C . GLY A 1 263 ? -64.014 -0.301 47.556 1.00 26.02 263 GLY A C 1
ATOM 2070 O O . GLY A 1 263 ? -63.356 0.076 46.601 1.00 26.02 263 GLY A O 1
ATOM 2071 N N . GLY A 1 264 ? -64.951 -1.208 47.306 1.00 27.30 264 GLY A N 1
ATOM 2072 C CA . GLY A 1 264 ? -66.033 -1.837 48.063 1.00 27.30 264 GLY A CA 1
ATOM 2073 C C . GLY A 1 264 ? -66.796 -2.694 47.031 1.00 27.30 264 GLY A C 1
ATOM 2074 O O . GLY A 1 264 ? -66.844 -2.323 45.861 1.00 27.30 264 GLY A O 1
ATOM 2075 N N . GLY A 1 265 ? -67.267 -3.886 47.411 1.00 26.58 265 GLY A N 1
ATOM 2076 C CA . GLY A 1 265 ? -67.684 -4.942 46.471 1.00 26.58 265 GLY A CA 1
ATOM 2077 C C . GLY A 1 265 ? -69.043 -4.765 45.780 1.00 26.58 265 GLY A C 1
ATOM 2078 O O . GLY A 1 265 ? -69.671 -3.722 45.926 1.00 26.58 265 GLY A O 1
ATOM 2079 N N . THR A 1 266 ? -69.500 -5.831 45.088 1.00 24.06 266 THR A N 1
ATOM 2080 C CA . THR A 1 266 ? -70.884 -6.395 45.094 1.00 24.06 266 THR A CA 1
ATOM 2081 C C . THR A 1 266 ? -71.236 -7.161 43.796 1.00 24.06 266 THR A C 1
ATOM 2083 O O . THR A 1 266 ? -71.421 -6.569 42.742 1.00 24.06 266 THR A O 1
ATOM 2086 N N . TYR A 1 267 ? -71.324 -8.491 43.956 1.00 26.53 267 TYR A N 1
ATOM 2087 C CA . TYR A 1 267 ? -72.218 -9.539 43.411 1.00 26.53 267 TYR A CA 1
ATOM 2088 C C . TYR A 1 267 ? -72.753 -9.555 41.959 1.00 26.53 267 TYR A C 1
ATOM 2090 O O . TYR A 1 267 ? -73.453 -8.657 41.507 1.00 26.53 267 TYR A O 1
ATOM 2098 N N . GLY A 1 268 ? -72.603 -10.735 41.335 1.00 26.80 268 GLY A N 1
ATOM 2099 C CA . GLY A 1 268 ? -73.400 -11.232 40.205 1.00 26.80 268 GLY A CA 1
ATOM 2100 C C . GLY A 1 268 ? -73.091 -12.706 39.893 1.00 26.80 268 GLY A C 1
ATOM 2101 O O . GLY A 1 268 ? -72.092 -13.006 39.255 1.00 26.80 268 GLY A O 1
ATOM 2102 N N . SER A 1 269 ? -73.926 -13.611 40.408 1.00 26.59 269 SER A N 1
ATOM 2103 C CA . SER A 1 269 ? -73.865 -15.086 40.354 1.00 26.59 269 SER A CA 1
ATOM 2104 C C . SER A 1 269 ? -74.408 -15.669 39.036 1.00 26.59 269 SER A C 1
ATOM 2106 O O . SER A 1 269 ? -75.379 -15.113 38.529 1.00 26.59 269 SER A O 1
ATOM 2108 N N . ALA A 1 270 ? -73.862 -16.799 38.541 1.00 26.97 270 ALA A N 1
ATOM 2109 C CA . ALA A 1 270 ? -74.619 -18.033 38.214 1.00 26.97 270 ALA A CA 1
ATOM 2110 C C . ALA A 1 270 ? -73.809 -19.085 37.407 1.00 26.97 270 ALA A C 1
ATOM 2112 O O . ALA A 1 270 ? -73.346 -18.799 36.308 1.00 26.97 270 ALA A O 1
ATOM 2113 N N . GLY A 1 271 ? -73.778 -20.326 37.931 1.00 25.72 271 GLY A N 1
ATOM 2114 C CA . GLY A 1 271 ? -73.579 -21.612 37.225 1.00 25.72 271 GLY A CA 1
ATOM 2115 C C . GLY A 1 271 ? -72.129 -21.990 36.885 1.00 25.72 271 GLY A C 1
ATOM 2116 O O . GLY A 1 271 ? -71.482 -21.288 36.129 1.00 25.72 271 GLY A O 1
ATOM 2117 N N . GLY A 1 272 ? -71.513 -23.080 37.349 1.00 26.80 272 GLY A N 1
ATOM 2118 C CA . GLY A 1 272 ? -72.002 -24.328 37.936 1.00 26.80 272 GLY A CA 1
ATOM 2119 C C . GLY A 1 272 ? -71.135 -25.491 37.411 1.00 26.80 272 GLY A C 1
ATOM 2120 O O . GLY A 1 272 ? -71.288 -25.834 36.250 1.00 26.80 272 GLY A O 1
ATOM 2121 N N . ALA A 1 273 ? -70.222 -25.987 38.268 1.00 28.20 273 ALA A N 1
ATOM 2122 C CA . ALA A 1 273 ? -69.605 -27.333 38.419 1.00 28.20 273 ALA A CA 1
ATOM 2123 C C . ALA A 1 273 ? -69.318 -28.223 37.169 1.00 28.20 273 ALA A C 1
ATOM 2125 O O . ALA A 1 273 ? -70.160 -28.371 36.299 1.00 28.20 273 ALA A O 1
ATOM 2126 N N . ASP A 1 274 ? -68.170 -28.903 37.012 1.00 30.03 274 ASP A N 1
ATOM 2127 C CA . ASP A 1 274 ? -67.566 -29.856 37.964 1.00 30.03 274 ASP A CA 1
ATOM 2128 C C . ASP A 1 274 ? -66.024 -30.048 37.772 1.00 30.03 274 ASP A C 1
ATOM 2130 O O . ASP A 1 274 ? -65.498 -29.778 36.687 1.00 30.03 274 ASP A O 1
ATOM 2134 N N . PRO A 1 275 ? -65.292 -30.527 38.806 1.00 35.59 275 PRO A N 1
ATOM 2135 C CA . PRO A 1 275 ? -63.835 -30.625 38.913 1.00 35.59 275 PRO A CA 1
ATOM 2136 C C . PRO A 1 275 ? -63.287 -32.060 38.693 1.00 35.59 275 PRO A C 1
ATOM 2138 O O . PRO A 1 275 ? -64.033 -33.029 38.712 1.00 35.59 275 PRO A O 1
ATOM 2141 N N . TYR A 1 276 ? -61.953 -32.182 38.591 1.00 27.42 276 TYR A N 1
ATOM 2142 C CA . TYR A 1 276 ? -61.101 -33.393 38.465 1.00 27.42 276 TYR A CA 1
ATOM 2143 C C . TYR A 1 276 ? -60.692 -33.880 37.061 1.00 27.42 276 TYR A C 1
ATOM 2145 O O . TYR A 1 276 ? -61.304 -34.766 36.472 1.00 27.42 276 TYR A O 1
ATOM 2153 N N . ARG A 1 277 ? -59.516 -33.403 36.619 1.00 27.98 277 ARG A N 1
ATOM 2154 C CA . ARG A 1 277 ? -58.393 -34.141 35.978 1.00 27.98 277 ARG A CA 1
ATOM 2155 C C . ARG A 1 277 ? -57.370 -33.085 35.539 1.00 27.98 277 ARG A C 1
ATOM 2157 O O . ARG A 1 277 ? -57.753 -32.159 34.848 1.00 27.98 277 ARG A O 1
ATOM 2164 N N . GLY A 1 278 ? -56.080 -33.085 35.842 1.00 25.44 278 GLY A N 1
ATOM 2165 C CA . GLY A 1 278 ? -55.134 -33.951 36.536 1.00 25.44 278 GLY A CA 1
ATOM 2166 C C . GLY A 1 278 ? -53.754 -33.295 36.305 1.00 25.44 278 GLY A C 1
ATOM 2167 O O . GLY A 1 278 ? -53.535 -32.701 35.254 1.00 25.44 278 GLY A O 1
ATOM 2168 N N . ASN A 1 279 ? -52.896 -33.325 37.322 1.00 26.62 279 ASN A N 1
ATOM 2169 C CA . ASN A 1 279 ? -51.644 -32.573 37.507 1.00 26.62 279 ASN A CA 1
ATOM 2170 C C . ASN A 1 279 ? -50.655 -32.483 36.323 1.00 26.62 279 ASN A C 1
ATOM 2172 O O . ASN A 1 279 ? -50.476 -33.440 35.575 1.00 26.62 279 ASN A O 1
ATOM 2176 N N . GLY A 1 280 ? -49.889 -31.382 36.295 1.00 27.62 280 GLY A N 1
ATOM 2177 C CA . GLY A 1 280 ? -48.622 -31.262 35.564 1.00 27.62 280 GLY A CA 1
ATOM 2178 C C . GLY A 1 280 ? -48.014 -29.857 35.648 1.00 27.62 280 GLY A C 1
ATOM 2179 O O . GLY A 1 280 ? -48.392 -28.969 34.895 1.00 27.62 280 GLY A O 1
ATOM 2180 N N . GLU A 1 281 ? -47.110 -29.659 36.604 1.00 28.11 281 GLU A N 1
ATOM 2181 C CA . GLU A 1 281 ? -46.351 -28.437 36.903 1.00 28.11 281 GLU A CA 1
ATOM 2182 C C . GLU A 1 281 ? -45.429 -27.975 35.752 1.00 28.11 281 GLU A C 1
ATOM 2184 O O . GLU A 1 281 ? -44.977 -28.792 34.956 1.00 28.11 281 GLU A O 1
ATOM 2189 N N . GLY A 1 282 ? -45.040 -26.686 35.739 1.00 27.00 282 GLY A N 1
ATOM 2190 C CA . GLY A 1 282 ? -43.746 -26.287 35.150 1.00 27.00 282 GLY A CA 1
ATOM 2191 C C . GLY A 1 282 ? -43.689 -25.036 34.262 1.00 27.00 282 GLY A C 1
ATOM 2192 O O . GLY A 1 282 ? -43.482 -25.125 33.065 1.00 27.00 282 GLY A O 1
ATOM 2193 N N . ASN A 1 283 ? -43.816 -23.863 34.878 1.00 29.69 283 ASN A N 1
ATOM 2194 C CA . ASN A 1 283 ? -42.989 -22.657 34.696 1.00 29.69 283 ASN A CA 1
ATOM 2195 C C . ASN A 1 283 ? -42.095 -22.462 33.427 1.00 29.69 283 ASN A C 1
ATOM 2197 O O . ASN A 1 283 ? -41.142 -23.201 33.207 1.00 29.69 283 ASN A O 1
ATOM 2201 N N . ARG A 1 284 ? -42.245 -21.252 32.849 1.00 29.09 284 ARG A N 1
ATOM 2202 C CA . ARG A 1 284 ? -41.218 -20.281 32.375 1.00 29.09 284 ARG A CA 1
ATOM 2203 C C . ARG A 1 284 ? -40.896 -20.124 30.878 1.00 29.09 284 ARG A C 1
ATOM 2205 O O . ARG A 1 284 ? -40.269 -20.955 30.242 1.00 29.09 284 ARG A O 1
ATOM 2212 N N . SER A 1 285 ? -41.075 -18.853 30.500 1.00 30.20 285 SER A N 1
ATOM 2213 C CA . SER A 1 285 ? -40.181 -17.993 29.713 1.00 30.20 285 SER A CA 1
ATOM 2214 C C . SER A 1 285 ? -40.533 -17.811 28.242 1.00 30.20 285 SER A C 1
ATOM 2216 O O . SER A 1 285 ? -40.107 -18.559 27.370 1.00 30.20 285 SER A O 1
ATOM 2218 N N . GLY A 1 286 ? -41.245 -16.710 27.989 1.00 30.73 286 GLY A N 1
ATOM 2219 C CA . GLY A 1 286 ? -41.329 -16.086 26.678 1.00 30.73 286 GLY A CA 1
ATOM 2220 C C . GLY A 1 286 ? -39.957 -15.620 26.192 1.00 30.73 286 GLY A C 1
ATOM 2221 O O . GLY A 1 286 ? -39.159 -15.077 26.958 1.00 30.73 286 GLY A O 1
ATOM 2222 N N . GLY A 1 287 ? -39.698 -15.849 24.909 1.00 27.98 287 GLY A N 1
ATOM 2223 C CA . GLY A 1 287 ? -38.620 -15.214 24.168 1.00 27.98 287 GLY A CA 1
ATOM 2224 C C . GLY A 1 287 ? -39.205 -14.082 23.336 1.00 27.98 287 GLY A C 1
ATOM 2225 O O . GLY A 1 287 ? -39.990 -14.337 22.426 1.00 27.98 287 GLY A O 1
ATOM 2226 N N . SER A 1 288 ? -38.841 -12.841 23.659 1.00 32.44 288 SER A N 1
ATOM 2227 C CA . SER A 1 288 ? -38.987 -11.725 22.725 1.00 32.44 288 SER A CA 1
ATOM 2228 C C . SER A 1 288 ? -38.094 -12.001 21.523 1.00 32.44 288 SER A C 1
ATOM 2230 O O . SER A 1 288 ? -36.888 -12.178 21.685 1.00 32.44 288 SER A O 1
ATOM 2232 N N . ALA A 1 289 ? -38.691 -12.058 20.336 1.00 36.44 289 ALA A N 1
ATOM 2233 C CA . ALA A 1 289 ? -37.949 -12.050 19.090 1.00 36.44 289 ALA A CA 1
ATOM 2234 C C . ALA A 1 289 ? -37.218 -10.706 18.966 1.00 36.44 289 ALA A C 1
ATOM 2236 O O . ALA A 1 289 ? -37.822 -9.638 19.064 1.00 36.44 289 ALA A O 1
ATOM 2237 N N . ASP A 1 290 ? -35.901 -10.778 18.813 1.00 38.31 290 ASP A N 1
ATOM 2238 C CA . ASP A 1 290 ? -35.054 -9.645 18.481 1.00 38.31 290 ASP A CA 1
ATOM 2239 C C . ASP A 1 290 ? -35.373 -9.195 17.045 1.00 38.31 290 ASP A C 1
ATOM 2241 O O . ASP A 1 290 ? -34.923 -9.806 16.074 1.00 38.31 290 ASP A O 1
ATOM 2245 N N . ASP A 1 291 ? -36.154 -8.125 16.900 1.00 40.38 291 ASP A N 1
ATOM 2246 C CA . ASP A 1 291 ? -36.409 -7.491 15.604 1.00 40.38 291 ASP A CA 1
ATOM 2247 C C . ASP A 1 291 ? -35.142 -6.759 15.113 1.00 40.38 291 ASP A C 1
ATOM 2249 O O . ASP A 1 291 ? -34.877 -5.596 15.446 1.00 40.38 291 ASP A O 1
ATOM 2253 N N . GLU A 1 292 ? -34.317 -7.464 14.333 1.00 44.06 292 GLU A N 1
ATOM 2254 C CA . GLU A 1 292 ? -33.176 -6.897 13.610 1.00 44.06 292 GLU A CA 1
ATOM 2255 C C . GLU A 1 292 ? -33.648 -6.046 12.403 1.00 44.06 292 GLU A C 1
ATOM 2257 O O . GLU A 1 292 ? -34.583 -6.424 11.699 1.00 44.06 292 GLU A O 1
ATOM 2262 N N . PRO A 1 293 ? -32.986 -4.911 12.093 1.00 46.09 293 PRO A N 1
ATOM 2263 C CA . PRO A 1 293 ? -33.463 -3.871 11.162 1.00 46.09 293 PRO A CA 1
ATOM 2264 C C . PRO A 1 293 ? -33.407 -4.232 9.661 1.00 46.09 293 PRO A C 1
ATOM 2266 O O . PRO A 1 293 ? -33.387 -3.340 8.817 1.00 46.09 293 PRO A O 1
ATOM 2269 N N . PHE A 1 294 ? -33.369 -5.522 9.326 1.00 39.97 294 PHE A N 1
ATOM 2270 C CA . PHE A 1 294 ? -33.443 -6.051 7.959 1.00 39.97 294 PHE A CA 1
ATOM 2271 C C . PHE A 1 294 ? -34.288 -7.335 7.870 1.00 39.97 294 PHE A C 1
ATOM 2273 O O . PHE A 1 294 ? -34.239 -8.026 6.851 1.00 39.97 294 PHE A O 1
ATOM 2280 N N . SER A 1 295 ? -35.072 -7.663 8.907 1.00 52.50 295 SER A N 1
ATOM 2281 C CA . SER A 1 295 ? -35.950 -8.845 8.915 1.00 52.50 295 SER A CA 1
ATOM 2282 C C . SER A 1 295 ? -37.017 -8.818 7.810 1.00 52.50 295 SER A C 1
ATOM 2284 O O . SER A 1 295 ? -37.480 -9.872 7.387 1.00 52.50 295 SER A O 1
ATOM 2286 N N . GLU A 1 296 ? -37.332 -7.642 7.262 1.00 43.34 296 GLU A N 1
ATOM 2287 C CA . GLU A 1 296 ? -38.250 -7.452 6.129 1.00 43.34 296 GLU A CA 1
ATOM 2288 C C . GLU A 1 296 ? -37.769 -8.096 4.812 1.00 43.34 296 GLU A C 1
ATOM 2290 O O . GLU A 1 296 ? -38.584 -8.424 3.954 1.00 43.34 296 GLU A O 1
ATOM 2295 N N . PHE A 1 297 ? -36.464 -8.334 4.644 1.00 44.88 297 PHE A N 1
ATOM 2296 C CA . PHE A 1 297 ? -35.911 -8.890 3.399 1.00 44.88 297 PHE A CA 1
ATOM 2297 C C . PHE A 1 297 ? -35.690 -10.415 3.439 1.00 44.88 297 PHE A C 1
ATOM 2299 O O . PHE A 1 297 ? -35.210 -10.996 2.465 1.00 44.88 297 PHE A O 1
ATOM 2306 N N . GLY A 1 298 ? -36.039 -11.079 4.548 1.00 33.31 298 GLY A N 1
ATOM 2307 C CA . GLY A 1 298 ? -35.903 -12.527 4.725 1.00 33.31 298 GLY A CA 1
ATOM 2308 C C . GLY A 1 298 ? -37.175 -13.278 4.340 1.00 33.31 298 GLY A C 1
ATOM 2309 O O . GLY A 1 298 ? -38.072 -13.447 5.160 1.00 33.31 298 GLY A O 1
ATOM 2310 N N . GLY A 1 299 ? -37.252 -13.739 3.091 1.00 30.89 299 GLY A N 1
ATOM 2311 C CA . GLY A 1 299 ? -38.371 -14.530 2.580 1.00 30.89 299 GLY A CA 1
ATOM 2312 C C . GLY A 1 299 ? -38.643 -15.804 3.391 1.00 30.89 299 GLY A C 1
ATOM 2313 O O . GLY A 1 299 ? -37.741 -16.580 3.705 1.00 30.89 299 GLY A O 1
ATOM 2314 N N . SER A 1 300 ? -39.922 -16.018 3.691 1.00 33.53 300 SER A N 1
ATOM 2315 C CA . SER A 1 300 ? -40.488 -17.186 4.361 1.00 33.53 300 SER A CA 1
ATOM 2316 C C . SER A 1 300 ? -40.223 -18.488 3.594 1.00 33.53 300 SER A C 1
ATOM 2318 O O . SER A 1 300 ? -40.711 -18.665 2.478 1.00 33.53 300 SER A O 1
ATOM 2320 N N . GLY A 1 301 ? -39.525 -19.430 4.227 1.00 27.94 301 GLY A N 1
ATOM 2321 C CA . GLY A 1 301 ? -39.384 -20.812 3.771 1.00 27.94 301 GLY A CA 1
ATOM 2322 C C . GLY A 1 301 ? -39.628 -21.764 4.935 1.00 27.94 301 GLY A C 1
ATOM 2323 O O . GLY A 1 301 ? -38.720 -22.067 5.701 1.00 27.94 301 GLY A O 1
ATOM 2324 N N . ASN A 1 302 ? -40.876 -22.195 5.090 1.00 32.19 302 ASN A N 1
ATOM 2325 C CA . ASN A 1 302 ? -41.299 -23.173 6.082 1.00 32.19 302 ASN A CA 1
ATOM 2326 C C . ASN A 1 302 ? -40.852 -24.573 5.620 1.00 32.19 302 ASN A C 1
ATOM 2328 O O . ASN A 1 302 ? -41.330 -25.047 4.591 1.00 32.19 302 ASN A O 1
ATOM 2332 N N . SER A 1 303 ? -39.967 -25.247 6.358 1.00 27.73 303 SER A N 1
ATOM 2333 C CA . SER A 1 303 ? -39.803 -26.700 6.236 1.00 27.73 303 SER A CA 1
ATOM 2334 C C . SER A 1 303 ? -39.520 -27.314 7.598 1.00 27.73 303 SER A C 1
ATOM 2336 O O . SER A 1 303 ? -38.443 -27.186 8.175 1.00 27.73 303 SER A O 1
ATOM 2338 N N . SER A 1 304 ? -40.543 -28.002 8.080 1.00 30.45 304 SER A N 1
ATOM 2339 C CA . SER A 1 304 ? -40.517 -29.012 9.122 1.00 30.45 304 SER A CA 1
ATOM 2340 C C . SER A 1 304 ? -39.501 -30.118 8.808 1.00 30.45 304 SER A C 1
ATOM 2342 O O . SER A 1 304 ? -39.366 -30.563 7.670 1.00 30.45 304 SER A O 1
ATOM 2344 N N . GLY A 1 305 ? -38.806 -30.590 9.843 1.00 26.55 305 GLY A N 1
ATOM 2345 C CA . GLY A 1 305 ? -37.869 -31.705 9.747 1.00 26.55 305 GLY A CA 1
ATOM 2346 C C . GLY A 1 305 ? -37.343 -32.115 11.118 1.00 26.55 305 GLY A C 1
ATOM 2347 O O . GLY A 1 305 ? -36.296 -31.649 11.548 1.00 26.55 305 GLY A O 1
ATOM 2348 N N . ASN A 1 306 ? -38.090 -32.984 11.801 1.00 30.70 306 ASN A N 1
ATOM 2349 C CA . ASN A 1 306 ? -37.659 -33.705 12.999 1.00 30.70 306 ASN A CA 1
ATOM 2350 C C . ASN A 1 306 ? -36.313 -34.418 12.784 1.00 30.70 306 ASN A C 1
ATOM 2352 O O . ASN A 1 306 ? -36.166 -35.128 11.789 1.00 30.70 306 ASN A O 1
ATOM 2356 N N . ARG A 1 307 ? -35.427 -34.374 13.788 1.00 26.03 307 ARG A N 1
ATOM 2357 C CA . ARG A 1 307 ? -34.722 -35.554 14.329 1.00 26.03 307 ARG A CA 1
ATOM 2358 C C . ARG A 1 307 ? -34.056 -35.220 15.662 1.00 26.03 307 ARG A C 1
ATOM 2360 O O . ARG A 1 307 ? -33.409 -34.191 15.811 1.00 26.03 307 ARG A O 1
ATOM 2367 N N . ALA A 1 308 ? -34.292 -36.109 16.614 1.00 30.52 308 ALA A N 1
ATOM 2368 C CA . ALA A 1 308 ? -33.815 -36.068 17.978 1.00 30.52 308 ALA A CA 1
ATOM 2369 C C . ALA A 1 308 ? -32.485 -36.823 18.136 1.00 30.52 308 ALA A C 1
ATOM 2371 O O . ALA A 1 308 ? -32.227 -37.777 17.405 1.00 30.52 308 ALA A O 1
ATOM 2372 N N . ASP A 1 309 ? -31.778 -36.415 19.191 1.00 30.06 309 ASP A N 1
ATOM 2373 C CA . ASP A 1 309 ? -31.018 -37.238 20.141 1.00 30.06 309 ASP A CA 1
ATOM 2374 C C . ASP A 1 309 ? -29.555 -37.633 19.851 1.00 30.06 309 ASP A C 1
ATOM 2376 O O . ASP A 1 309 ? -29.170 -37.966 18.731 1.00 30.06 309 ASP A O 1
ATOM 2380 N N . GLY A 1 310 ? -28.771 -37.636 20.939 1.00 27.56 310 GLY A N 1
ATOM 2381 C CA . GLY A 1 310 ? -27.497 -38.348 21.067 1.00 27.56 310 GLY A CA 1
ATOM 2382 C C . GLY A 1 310 ? -26.267 -37.491 21.382 1.00 27.56 310 GLY A C 1
ATOM 2383 O O . GLY A 1 310 ? -25.494 -37.167 20.487 1.00 27.56 310 GLY A O 1
ATOM 2384 N N . GLY A 1 311 ? -26.044 -37.167 22.660 1.00 26.44 311 GLY A N 1
ATOM 2385 C CA . GLY A 1 311 ? -24.773 -36.617 23.147 1.00 26.44 311 GLY A CA 1
ATOM 2386 C C . GLY A 1 311 ? -23.676 -37.669 23.368 1.00 26.44 311 GLY A C 1
ATOM 2387 O O . GLY A 1 311 ? -23.979 -38.842 23.547 1.00 26.44 311 GLY A O 1
ATOM 2388 N N . ALA A 1 312 ? -22.415 -37.227 23.399 1.00 29.69 312 ALA A N 1
ATOM 2389 C CA . ALA A 1 312 ? -21.350 -37.638 24.331 1.00 29.69 312 ALA A CA 1
ATOM 2390 C C . ALA A 1 312 ? -20.028 -36.960 23.930 1.00 29.69 312 ALA A C 1
ATOM 2392 O O . ALA A 1 312 ? -19.752 -36.761 22.751 1.00 29.69 312 ALA A O 1
ATOM 2393 N N . GLY A 1 313 ? -19.245 -36.563 24.932 1.00 31.16 313 GLY A N 1
ATOM 2394 C CA . GLY A 1 313 ? -18.020 -35.786 24.787 1.00 31.16 313 GLY A CA 1
ATOM 2395 C C . GLY A 1 313 ? -16.816 -36.563 24.259 1.00 31.16 313 GLY A C 1
ATOM 2396 O O . GLY A 1 313 ? -16.746 -37.787 24.334 1.00 31.16 313 GLY A O 1
ATOM 2397 N N . GLY A 1 314 ? -15.840 -35.795 23.789 1.00 28.50 314 GLY A N 1
ATOM 2398 C CA . GLY A 1 314 ? -14.495 -36.234 23.455 1.00 28.50 314 GLY A CA 1
ATOM 2399 C C . GLY A 1 314 ? -13.592 -35.009 23.484 1.00 28.50 314 GLY A C 1
ATOM 2400 O O . GLY A 1 314 ? -13.841 -34.046 22.765 1.00 28.50 314 GLY A O 1
ATOM 2401 N N . ASN A 1 315 ? -12.628 -35.021 24.400 1.00 40.31 315 ASN A N 1
ATOM 2402 C CA . ASN A 1 315 ? -11.565 -34.034 24.522 1.00 40.31 315 ASN A CA 1
ATOM 2403 C C . ASN A 1 315 ? -10.779 -33.955 23.213 1.00 40.31 315 ASN A C 1
ATOM 2405 O O . ASN A 1 315 ? -10.295 -34.989 22.770 1.00 40.31 315 ASN A O 1
ATOM 2409 N N . ASP A 1 316 ? -10.587 -32.751 22.679 1.00 34.19 316 ASP A N 1
ATOM 2410 C CA . ASP A 1 316 ? -9.548 -32.481 21.690 1.00 34.19 316 ASP A CA 1
ATOM 2411 C C . ASP A 1 316 ? -8.804 -31.207 22.097 1.00 34.19 316 ASP A C 1
ATOM 2413 O O . ASP A 1 316 ? -9.316 -30.084 22.032 1.00 34.19 316 ASP A O 1
ATOM 2417 N N . ASP A 1 317 ? -7.585 -31.440 22.570 1.00 39.00 317 ASP A N 1
ATOM 2418 C CA . ASP A 1 317 ? -6.563 -30.461 22.889 1.00 39.00 317 ASP A CA 1
ATOM 2419 C C . ASP A 1 317 ? -6.300 -29.552 21.680 1.00 39.00 317 ASP A C 1
ATOM 2421 O O . ASP A 1 317 ? -5.799 -29.972 20.634 1.00 39.00 317 ASP A O 1
ATOM 2425 N N . SER A 1 318 ? -6.632 -28.268 21.813 1.00 50.19 318 SER A N 1
ATOM 2426 C CA . SER A 1 318 ? -6.248 -27.261 20.827 1.00 50.19 318 SER A CA 1
ATOM 2427 C C . SER A 1 318 ? -4.762 -26.907 20.999 1.00 50.19 318 SER A C 1
ATOM 2429 O O . SER A 1 318 ? -4.370 -26.572 22.118 1.00 50.19 318 SER A O 1
ATOM 2431 N N . PRO A 1 319 ? -3.942 -26.865 19.930 1.00 40.53 319 PRO A N 1
ATOM 2432 C CA . PRO A 1 319 ? -2.478 -26.715 19.998 1.00 40.53 319 PRO A CA 1
ATOM 2433 C C . PRO A 1 319 ? -1.989 -25.297 20.366 1.00 40.53 319 PRO A C 1
ATOM 2435 O O . PRO A 1 319 ? -0.882 -24.898 20.013 1.00 40.53 319 PRO A O 1
ATOM 2438 N N . PHE A 1 320 ? -2.817 -24.506 21.049 1.00 47.75 320 PHE A N 1
ATOM 2439 C CA . PHE A 1 320 ? -2.533 -23.116 21.414 1.00 47.75 320 PHE A CA 1
ATOM 2440 C C . PHE A 1 320 ? -2.909 -22.781 22.866 1.00 47.75 320 PHE A C 1
ATOM 2442 O O . PHE A 1 320 ? -3.029 -21.603 23.199 1.00 47.75 320 PHE A O 1
ATOM 2449 N N . SER A 1 321 ? -3.074 -23.787 23.732 1.00 46.78 321 SER A N 1
ATOM 2450 C CA . SER A 1 321 ? -3.322 -23.598 25.172 1.00 46.78 321 SER A CA 1
ATOM 2451 C C . SER A 1 321 ? -2.188 -22.873 25.905 1.00 46.78 321 SER A C 1
ATOM 2453 O O . SER A 1 321 ? -2.415 -22.293 26.961 1.00 46.78 321 SER A O 1
ATOM 2455 N N . ASP A 1 322 ? -0.983 -22.847 25.334 1.00 40.69 322 ASP A N 1
ATOM 2456 C CA . ASP A 1 322 ? 0.232 -22.465 26.065 1.00 40.69 322 ASP A CA 1
ATOM 2457 C C . ASP A 1 322 ? 0.601 -20.975 25.936 1.00 40.69 322 ASP A C 1
ATOM 2459 O O . ASP A 1 322 ? 1.726 -20.574 26.229 1.00 40.69 322 ASP A O 1
ATOM 2463 N N . ILE A 1 323 ? -0.323 -20.123 25.478 1.00 48.81 323 ILE A N 1
ATOM 2464 C CA . ILE A 1 323 ? -0.086 -18.670 25.340 1.00 48.81 323 ILE A CA 1
ATOM 2465 C C . ILE A 1 323 ? -0.691 -17.845 26.495 1.00 48.81 323 ILE A C 1
ATOM 2467 O O . ILE A 1 323 ? -0.440 -16.634 26.577 1.00 48.81 323 ILE A O 1
ATOM 2471 N N . ASP A 1 324 ? -1.391 -18.498 27.425 1.00 43.59 324 ASP A N 1
ATOM 2472 C CA . ASP A 1 324 ? -1.991 -17.870 28.608 1.00 43.59 324 ASP A CA 1
ATOM 2473 C C . ASP A 1 324 ? -1.210 -18.201 29.896 1.00 43.59 324 ASP A C 1
ATOM 2475 O O . ASP A 1 324 ? -1.746 -18.744 30.863 1.00 43.59 324 ASP A O 1
ATOM 2479 N N . GLY A 1 325 ? 0.077 -17.835 29.888 1.00 37.00 325 GLY A N 1
ATOM 2480 C CA . GLY A 1 325 ? 0.946 -17.696 31.061 1.00 37.00 325 GLY A CA 1
ATOM 2481 C C . GLY A 1 325 ? 1.636 -16.337 31.080 1.00 37.00 325 GLY A C 1
ATOM 2482 O O . GLY A 1 325 ? 2.002 -15.844 29.983 1.00 37.00 325 GLY A O 1
#

Foldseek 3Di:
DQLLVQLVVLLVVVCVVVCCVVVQWPLVLAQCPVSLVVSNCVSVVLVLVLLVLQLLLLLLLCVLVVNDPSNLCNDPLSVLQSLLCSLAWFQDPNDTDSGLSNLLSVLVVVLCVLSVVLSVLSNVLSHAWTWGFDADPVRHGDDIATAGPVRHHDPDPSNVVSVVSNVVSVVVNVVSLVSNLVSQLRSQLSSCCFQPVPCSNVLSVCVNVPVSSSSNVSSVSSPGHTDDNVVVVVVVVVVCCVPPNPPDDDDDDDDDDDDDDDDDDDDDDDDDDDDDDDDDDDDDDDDDPDPDPCPVVDDDDDDDDDDDDDDDDDDDDDPPPPPPD

Secondary structure (DSSP, 8-state):
-HHHHHHHHHHHHHHHHTTHHHHSB-GGGTT-HHHHHHHHHHHHHHHHHHHHHHHHHHHHHHHHTT-S-GGGGGSTTHHHHHHHHHH-PEEETTEEETTHHHHHHHHHHHHHHHHHHHHHHHHHHHHHSEEEEEE-TTS-EEEEEEE-TTS-----HHHHHHHHHHHHHHHHHHHHHHHHHHHHHHHHHHHHHHH-TTTHHHHHHHHHH-TTHHHHHHHHHTTSPP--HHHHHHHHHHHHHHHH--SS-S------------------------------------------TTGGG---------------------TTGGG--

Solvent-accessible surface area (backbone atoms only — not comparable to full-atom values): 19154 Å² total; per-residue (Å²): 66,68,37,46,55,43,25,52,51,44,54,51,52,51,40,54,77,70,41,21,83,82,70,36,50,39,58,82,53,38,60,36,62,68,58,53,51,51,24,49,52,50,12,51,51,54,44,52,53,42,49,48,36,28,12,58,9,46,29,46,43,29,60,76,68,68,51,83,77,38,72,46,25,64,40,82,52,49,27,38,37,47,46,14,58,73,28,44,81,38,75,53,98,89,40,78,43,66,53,46,10,49,55,28,22,53,32,41,52,52,29,41,56,54,35,52,53,42,51,52,39,51,53,52,46,26,54,72,26,35,44,34,50,45,57,46,99,87,70,46,75,75,47,80,45,65,23,35,96,90,68,43,72,66,81,49,70,65,55,48,48,39,53,55,44,51,68,49,45,57,58,53,49,52,54,40,47,53,54,27,40,56,30,42,32,53,30,38,30,37,31,27,33,31,53,38,66,92,51,13,67,60,54,15,51,46,29,52,78,32,86,66,36,45,27,49,50,42,35,71,47,22,83,47,67,80,46,62,56,69,59,50,53,50,52,52,53,52,50,46,38,74,73,70,47,72,83,81,82,82,84,82,88,90,87,86,83,91,84,88,84,86,88,80,91,85,90,87,88,84,88,81,89,87,86,92,86,79,91,84,88,83,87,89,80,88,77,83,80,82,84,56,100,60,62,91,78,62,80,92,77,92,76,90,77,91,83,83,89,85,89,83,90,77,92,75,89,64,100,67,74,85,73,84,119

Nearest PDB structures (foldseek):
  6h2f-assembly1_J  TM=1.614E-01  e=9.758E+00  Aeromonas hydrophila subsp. hydrophila AL09-71

Radius of gyration: 32.03 Å; Cα contacts (8 Å, |Δi|>4): 332; chains: 1; bounding box: 94×54×87 Å

pLDDT: mean 72.91, std 24.51, range [23.38, 95.94]

Sequence (325 aa):
MTIYRIFDSFITMYTYTKGCYNTGNFEVLHNNAKLYAAAVLSGVGVWAILELLLGFGLYAMAKKRNFEKRYMAFIPFVNMLYAGRLAGETRLFGQRMKHAGVFVMAAQIIAVLVGGFTIFAEVTLNANYLLKAVSSADGRILSLVYVTESGGAPASRFAMFLIGYVNVASYVLSIVELVYSVFLFITASALFRTYAPASYTWLAFLSLFIPAAFPIIVFVLRNKPPVDYAEYIRKKREAYYRRYGAPGGYGGYNNSPYGGGYGGGTYGSAGGADPYRGNGEGNRSGGSADDEPFSEFGGSGNSSGNRADGGAGGNDDSPFSDIDG